Protein 9E6E (pdb70)

Radius of gyration: 26.34 Å; Cα contacts (8 Å, |Δi|>4): 209; chains: 2; bounding box: 46×70×65 Å

Structure (mmCIF, N/CA/C/O backbone):
data_9E6E
#
_entry.id   9E6E
#
_cell.length_a   61.905
_cell.length_b   66.265
_cell.length_c   174.050
_cell.angle_alpha   90.000
_cell.angle_beta   90.000
_cell.angle_gamma   90.000
#
_symmetry.space_group_name_H-M   'P 21 21 21'
#
loop_
_entity.id
_entity.type
_entity.pdbx_description
1 polymer 'Zinc finger protein FZF1'
2 polymer 'DNA 1'
3 polymer 'DNA 2'
4 non-polymer 'ZINC ION'
5 water water
#
loop_
_atom_site.group_PDB
_atom_site.id
_atom_site.type_symbol
_atom_site.label_atom_id
_atom_site.label_alt_id
_atom_site.label_comp_id
_atom_site.label_asym_id
_atom_site.label_entity_id
_atom_site.label_seq_id
_atom_site.pdbx_PDB_ins_code
_atom_site.Cartn_x
_atom_site.Cartn_y
_atom_site.Cartn_z
_atom_site.occupancy
_atom_site.B_iso_or_equiv
_atom_site.auth_seq_id
_atom_site.auth_comp_id
_atom_site.auth_asym_id
_atom_site.auth_atom_id
_atom_site.pdbx_PDB_model_num
ATOM 1 N N . ASN A 1 11 ? -10.28202 -5.19947 -16.40179 1.000 98.22100 11 ASN D N 1
ATOM 2 C CA . ASN A 1 11 ? -10.44048 -5.87999 -15.11811 1.000 90.51019 11 ASN D CA 1
ATOM 3 C C . ASN A 1 11 ? -11.90725 -5.91988 -14.66798 1.000 94.39053 11 ASN D C 1
ATOM 4 O O . ASN A 1 11 ? -12.80036 -5.65242 -15.46641 1.000 100.18150 11 ASN D O 1
ATOM 15 N N . TYR A 1 12 ? -12.14557 -6.26659 -13.39754 1.000 97.59367 12 TYR D N 1
ATOM 16 C CA . TYR A 1 12 ? -13.49006 -6.40926 -12.84185 1.000 87.82756 12 TYR D CA 1
ATOM 17 C C . TYR A 1 12 ? -13.59084 -5.65485 -11.52148 1.000 90.69147 12 TYR D C 1
ATOM 18 O O . TYR A 1 12 ? -12.86485 -5.96636 -10.57156 1.000 84.15718 12 TYR D O 1
ATOM 36 N N . LYS A 1 13 ? -14.52179 -4.70370 -11.44546 1.000 96.07167 13 LYS D N 1
ATOM 37 C CA . LYS A 1 13 ? -14.69019 -3.84008 -10.28364 1.000 81.24948 13 LYS D CA 1
ATOM 38 C C . LYS A 1 13 ? -16.00849 -4.15221 -9.58466 1.000 76.42675 13 LYS D C 1
ATOM 39 O O . LYS A 1 13 ? -16.95207 -4.66827 -10.18778 1.000 77.93730 13 LYS D O 1
ATOM 45 N N . CYS A 1 14 ? -16.06442 -3.82337 -8.29613 1.000 84.11928 14 CYS D N 1
ATOM 46 C CA . CYS A 1 14 ? -17.23532 -4.09324 -7.47016 1.000 72.57865 14 CYS D CA 1
ATOM 47 C C . CYS A 1 14 ? -18.25861 -2.97015 -7.58092 1.000 80.71018 14 CYS D C 1
ATOM 48 O O . CYS A 1 14 ? -17.93384 -1.79732 -7.37093 1.000 80.04373 14 CYS D O 1
ATOM 55 N N . SER A 1 15 ? -19.49843 -3.34297 -7.89311 1.000 77.21590 15 SER D N 1
ATOM 56 C CA . SER A 1 15 ? -20.60319 -2.40255 -8.02699 1.000 72.93087 15 SER D CA 1
ATOM 57 C C . SER A 1 15 ? -21.1350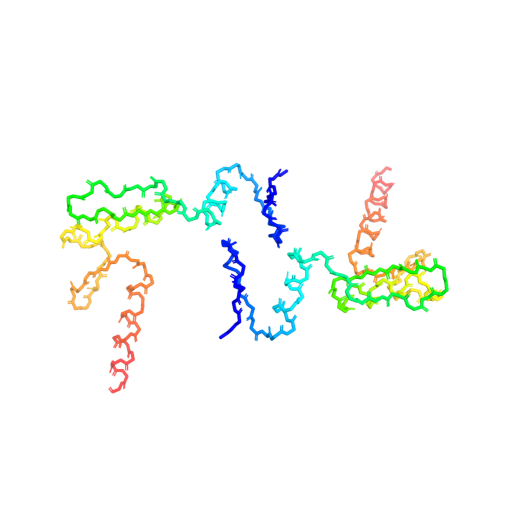2 -1.90212 -6.68697 1.000 90.77260 15 SER D C 1
ATOM 58 O O . SER A 1 15 ? -21.92676 -0.95286 -6.67493 1.000 97.95525 15 SER D O 1
ATOM 66 N N . PHE A 1 16 ? -20.74173 -2.52604 -5.57445 1.000 89.53066 16 PHE D N 1
ATOM 67 C CA . PHE A 1 16 ? -21.22980 -2.15946 -4.24854 1.000 89.86198 16 PHE D CA 1
ATOM 68 C C . PHE A 1 16 ? -21.04723 -0.67362 -3.97102 1.000 89.73270 16 PHE D C 1
ATOM 69 O O . PHE A 1 16 ? -20.13524 -0.03633 -4.50637 1.000 89.24372 16 PHE D O 1
ATOM 86 N N . ASP A 1 17 ? -21.88339 -0.14410 -3.07556 1.000 84.07709 17 ASP D N 1
ATOM 87 C CA . ASP A 1 17 ? -21.99020 1.29531 -2.85905 1.000 84.18822 17 ASP D CA 1
ATOM 88 C C . ASP A 1 17 ? -20.62945 1.96143 -2.66795 1.000 87.86951 17 ASP D C 1
ATOM 89 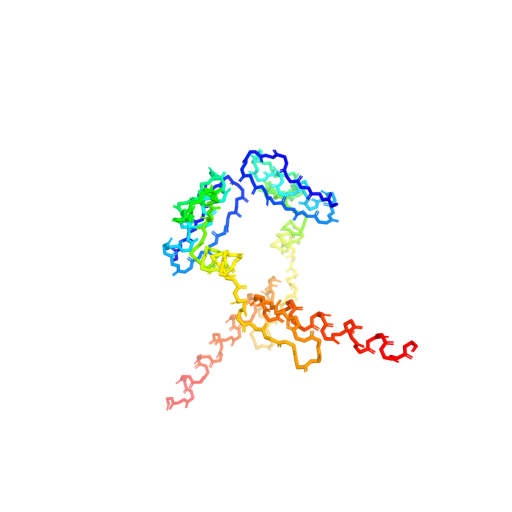O O . ASP A 1 17 ? -20.23132 2.82585 -3.45876 1.000 78.74165 17 ASP D O 1
ATOM 98 N N . GLY A 1 18 ? -19.89200 1.56111 -1.63605 1.000 99.09666 18 GLY D N 1
ATOM 99 C CA . GLY A 1 18 ? -18.63175 2.21402 -1.33432 1.000 76.79431 18 GLY D CA 1
ATOM 100 C C . GLY A 1 18 ? -17.40900 1.33060 -1.41582 1.000 91.29206 18 GLY D C 1
ATOM 101 O O . GLY A 1 18 ? -16.36615 1.66618 -0.84468 1.000 79.04154 18 GLY D O 1
ATOM 105 N N . CYS A 1 19 ? -17.50275 0.21817 -2.14125 1.000 85.40038 19 CYS D N 1
ATOM 106 C CA . CYS A 1 19 ? -16.39124 -0.72506 -2.17949 1.000 91.08007 19 CYS D CA 1
ATOM 107 C C . CYS A 1 19 ? -15.21888 -0.23072 -3.02327 1.000 90.73613 19 CYS D C 1
ATOM 108 O O . CYS A 1 19 ? -14.15845 0.09360 -2.47740 1.000 87.12387 19 CYS D O 1
ATOM 115 N N . GLU A 1 20 ? -15.38898 -0.18779 -4.34652 1.000 92.62364 20 GLU D N 1
ATOM 116 C CA . GLU A 1 20 ? -14.37092 0.27349 -5.29081 1.000 92.23118 20 GLU D CA 1
ATOM 117 C C . GLU A 1 20 ? -13.19736 -0.69364 -5.41689 1.000 91.43947 20 GLU D C 1
ATOM 118 O O . GLU A 1 20 ? -12.10948 -0.29879 -5.84894 1.000 90.49227 20 GLU D O 1
ATOM 130 N N . LYS A 1 21 ? -13.40037 -1.95869 -5.06676 1.000 85.69375 21 LYS D N 1
ATOM 131 C CA . LYS A 1 21 ? -12.38184 -2.98557 -5.21827 1.000 80.09604 21 LYS D CA 1
ATOM 132 C C . LYS A 1 21 ? -12.30552 -3.44802 -6.66803 1.000 80.15760 21 LYS D C 1
ATOM 133 O O . LYS A 1 21 ? -13.22437 -3.23911 -7.46434 1.000 91.18915 21 LYS D O 1
ATOM 152 N N . VAL A 1 22 ? -11.19008 -4.08817 -7.00611 1.000 85.48961 22 VAL D N 1
ATOM 153 C CA . VAL A 1 22 ? -10.95658 -4.58407 -8.35696 1.000 84.64306 22 VAL D CA 1
ATOM 154 C C . VAL A 1 22 ? -10.21069 -5.90831 -8.26113 1.000 83.00564 22 VAL D C 1
ATOM 155 O O . VAL A 1 22 ? -9.29169 -6.05861 -7.44997 1.000 82.17074 22 VAL D O 1
ATOM 168 N N . TYR A 1 23 ? -10.63093 -6.87484 -9.07924 1.000 86.55281 23 TYR D N 1
ATOM 169 C CA . TYR A 1 23 ? -9.98344 -8.17587 -9.17741 1.000 83.15828 23 TYR D CA 1
ATOM 170 C C . TYR A 1 23 ? -9.73201 -8.50717 -10.64249 1.000 87.18991 23 TYR D C 1
ATOM 171 O O . TYR A 1 23 ? -10.42840 -8.01507 -11.53495 1.000 90.48584 23 TYR D O 1
ATOM 189 N N . ASN A 1 24 ? -8.73093 -9.35184 -10.88488 1.000 75.00815 24 ASN D N 1
ATOM 190 C CA . ASN A 1 24 ? -8.30834 -9.68074 -12.24055 1.000 78.08785 24 ASN D CA 1
ATOM 191 C C . ASN A 1 24 ? -9.00862 -10.91367 -12.79567 1.000 77.90881 24 ASN D C 1
ATOM 192 O O . ASN A 1 24 ? -8.58842 -11.42770 -13.83596 1.000 83.27835 24 ASN D O 1
ATOM 203 N N . ARG A 1 25 ? -10.04904 -11.40929 -12.12782 1.000 79.97345 25 ARG D N 1
ATOM 204 C CA . ARG A 1 25 ? -10.76950 -12.59179 -12.58516 1.000 74.37722 25 ARG D CA 1
ATOM 205 C C . ARG A 1 25 ? -12.24030 -12.44174 -12.24632 1.000 75.72485 25 ARG D C 1
ATOM 206 O O . ARG A 1 25 ? -12.58214 -11.86148 -11.20995 1.000 84.85942 25 ARG D O 1
ATOM 227 N N . PRO A 1 26 ? -13.14094 -12.98792 -13.07592 1.000 80.54052 26 PRO D N 1
ATOM 228 C CA . PRO A 1 26 ? -14.56033 -13.00634 -12.68451 1.000 81.34157 26 PRO D CA 1
ATOM 229 C C . PRO A 1 26 ? -14.79476 -13.75350 -11.38354 1.000 78.98873 26 PRO D C 1
ATOM 230 O O . PRO A 1 26 ? -15.54671 -13.28131 -10.52342 1.000 81.41198 26 PRO D O 1
ATOM 241 N N . SER A 1 27 ? -14.20988 -14.94311 -11.24387 1.000 78.14887 27 SER D N 1
ATOM 242 C CA . SER A 1 27 ? -14.41697 -15.75029 -10.04626 1.000 86.08320 27 SER D CA 1
ATOM 243 C C . SER A 1 27 ? -14.10105 -14.96053 -8.78189 1.000 76.68657 27 SER D C 1
ATOM 244 O O . SER A 1 27 ? -14.84203 -15.02557 -7.79198 1.000 73.43849 27 SER D O 1
ATOM 252 N N . LEU A 1 28 ? -12.98412 -14.22488 -8.78414 1.000 79.77693 28 LEU D N 1
ATOM 253 C CA . LEU A 1 28 ? -12.62224 -13.44499 -7.60500 1.000 74.60360 28 LEU D CA 1
ATOM 254 C C . LEU A 1 28 ? -13.67155 -12.38052 -7.31213 1.000 75.55023 28 LEU D C 1
ATOM 255 O O . LEU A 1 28 ? -14.02914 -12.15293 -6.15193 1.000 79.77520 28 LEU D O 1
ATOM 271 N N . LEU A 1 29 ? -14.18785 -11.72636 -8.35339 1.000 78.43875 29 LEU D N 1
ATOM 272 C CA . LEU A 1 29 ? -15.24367 -10.74585 -8.13177 1.000 71.65014 29 LEU D CA 1
ATOM 273 C C . LEU A 1 29 ? -16.49944 -11.40149 -7.56565 1.000 70.29049 29 LEU D C 1
ATOM 274 O O . LEU A 1 29 ? -17.11575 -10.85935 -6.64526 1.000 74.52362 29 LEU D O 1
ATOM 290 N N . GLN A 1 30 ? -16.91500 -12.54847 -8.11126 1.000 75.21268 30 GLN D N 1
ATOM 291 C CA . GLN A 1 30 ? -18.10489 -13.21700 -7.58339 1.000 75.18527 30 GLN D CA 1
ATOM 292 C C . GLN A 1 30 ? -17.91640 -13.60728 -6.12452 1.000 68.62735 30 GLN D C 1
ATOM 293 O O . GLN A 1 30 ? -18.84383 -13.48539 -5.31624 1.000 66.51917 30 GLN D O 1
ATOM 307 N N . GLN A 1 31 ? -16.72540 -14.08530 -5.76517 1.000 71.07492 31 GLN D N 1
ATOM 308 C CA . GLN A 1 31 ? -16.49889 -14.49507 -4.38346 1.000 70.29886 31 GLN D CA 1
ATOM 309 C C . GLN A 1 31 ? -16.46868 -13.28679 -3.45534 1.000 66.66442 31 GLN D C 1
ATOM 310 O O . GLN A 1 31 ? -16.96461 -13.34842 -2.32522 1.000 70.92206 31 GLN D O 1
ATOM 324 N N . HIS A 1 32 ? -15.90342 -12.17443 -3.92054 1.000 67.72362 32 HIS D N 1
ATOM 325 C CA . HIS A 1 32 ? -15.95225 -10.93917 -3.14924 1.000 74.83100 32 HIS D CA 1
ATOM 326 C C . HIS A 1 32 ? -17.38330 -10.44877 -2.97707 1.000 75.36102 32 HIS D C 1
ATOM 327 O O . HIS A 1 32 ? -17.76811 -9.99944 -1.89200 1.000 79.44877 32 HIS D O 1
ATOM 341 N N . GLN A 1 33 ? -18.18331 -10.51649 -4.04225 1.000 72.57973 33 GLN D N 1
ATOM 342 C CA . GLN A 1 33 ? -19.55097 -10.01975 -3.97377 1.000 75.25087 33 GLN D CA 1
ATOM 343 C C . GLN A 1 33 ? -20.41423 -10.89865 -3.08212 1.000 73.63312 33 GLN D C 1
ATOM 344 O O . GLN A 1 33 ? -21.29104 -10.38979 -2.37531 1.000 77.81836 33 GLN D O 1
ATOM 358 N N . ASN A 1 34 ? -20.15004 -12.20621 -3.05927 1.000 67.24919 34 ASN D N 1
ATOM 359 C CA . ASN A 1 34 ? -20.85020 -13.07705 -2.12647 1.000 66.97358 34 ASN D CA 1
ATOM 360 C C . ASN A 1 34 ? -20.66087 -12.63321 -0.68180 1.000 65.48499 34 ASN D C 1
ATOM 361 O O . ASN A 1 34 ? -21.48624 -12.97202 0.17183 1.000 68.14157 34 ASN D O 1
ATOM 372 N N . SER A 1 35 ? -19.60656 -11.86586 -0.39200 1.000 72.86403 35 SER D N 1
ATOM 373 C CA . SER A 1 35 ? -19.40954 -11.35772 0.96200 1.000 70.21974 35 SER D CA 1
ATOM 374 C C . SER A 1 35 ? -20.44581 -10.29350 1.30382 1.000 71.54950 35 SER D C 1
ATOM 375 O O . SER A 1 35 ? -20.98654 -10.27932 2.41640 1.000 70.15789 35 SER D O 1
ATOM 383 N N . HIS A 1 36 ? -20.73215 -9.39086 0.36243 1.000 70.98145 36 HIS D N 1
ATOM 384 C CA . HIS A 1 36 ? -21.75988 -8.38384 0.60289 1.000 72.56915 36 HIS D CA 1
ATOM 385 C C . HIS A 1 36 ? -23.13321 -9.03040 0.77119 1.000 74.89310 36 HIS D C 1
ATOM 386 O O . HIS A 1 36 ? -23.90776 -8.64082 1.65310 1.000 77.77703 36 HIS D O 1
ATOM 400 N N . THR A 1 37 ? -23.45167 -10.01925 -0.06335 1.000 67.26048 37 THR D N 1
ATOM 401 C CA . THR A 1 37 ? -24.75359 -10.67799 -0.06453 1.000 66.38263 37 THR D CA 1
ATOM 402 C C . THR A 1 37 ? -24.85090 -11.82018 0.95094 1.000 71.58121 37 THR D C 1
ATOM 403 O O . THR A 1 37 ? -25.87596 -12.51141 0.97916 1.000 79.63823 37 THR D O 1
ATOM 414 N N . ASN A 1 38 ? -23.83213 -12.01755 1.78366 1.000 75.85380 38 ASN D N 1
ATOM 415 C CA . ASN A 1 38 ? -23.75299 -13.14414 2.71632 1.000 80.67746 38 ASN D CA 1
ATOM 416 C C . ASN A 1 38 ? -24.21558 -14.43824 2.05620 1.000 69.91974 38 ASN D C 1
ATOM 417 O O . ASN A 1 38 ? -25.11028 -15.13474 2.53633 1.000 70.63464 38 ASN D O 1
ATOM 428 N N . GLN A 1 39 ? -23.55395 -14.77418 0.95550 1.000 69.57528 39 GLN D N 1
ATOM 429 C CA . GLN A 1 39 ? -23.84942 -15.98619 0.20939 1.000 67.03980 39 GLN D CA 1
ATOM 430 C C . GLN A 1 39 ? -22.66133 -16.92709 0.30856 1.000 60.53182 39 GLN D C 1
ATOM 431 O O . GLN A 1 39 ? -21.51050 -16.51004 0.15462 1.000 63.41175 39 GLN D O 1
ATOM 445 N N . LYS A 1 40 ? -22.94386 -18.20256 0.53031 1.000 56.51456 40 LYS D N 1
ATOM 446 C CA . LYS A 1 40 ? -21.91083 -19.20759 0.75096 1.000 49.88852 40 LYS D CA 1
ATOM 447 C C . LYS A 1 40 ? -22.19132 -20.40213 -0.14629 1.000 50.44246 40 LYS D C 1
ATOM 448 O O . LYS A 1 40 ? -22.68314 -21.44122 0.31214 1.000 50.68615 40 LYS D O 1
ATOM 467 N N . PRO A 1 41 ? -21.85660 -20.29683 -1.43395 1.000 51.99760 41 PRO D N 1
ATOM 468 C CA . PRO A 1 41 ? -22.23552 -21.36096 -2.38035 1.000 51.61850 41 PRO D CA 1
ATOM 469 C C . PRO A 1 41 ? -21.66626 -22.71810 -2.02200 1.000 51.33245 41 PRO D C 1
ATOM 470 O O . PRO A 1 41 ? -22.31774 -23.74037 -2.26264 1.000 59.98672 41 PRO D O 1
ATOM 481 N N . TYR A 1 42 ? -20.45738 -22.75906 -1.47373 1.000 53.22799 42 TYR D N 1
ATOM 482 C CA . TYR A 1 42 ? -19.71602 -24.00664 -1.33161 1.000 54.04790 42 TYR D CA 1
ATOM 483 C C . TYR A 1 42 ? -20.13688 -24.69504 -0.03733 1.000 52.67128 42 TYR D C 1
ATOM 484 O O . TYR A 1 42 ? -19.76181 -24.26398 1.05735 1.000 51.44421 42 TYR D O 1
ATOM 502 N N . HIS A 1 43 ? -20.90310 -25.77723 -0.16392 1.000 55.26881 43 HIS D N 1
ATOM 503 C CA . HIS A 1 43 ? -21.47394 -26.47946 0.97740 1.000 52.94327 43 HIS D CA 1
ATOM 504 C C . HIS A 1 43 ? -20.61795 -27.67991 1.33626 1.000 51.55171 43 HIS D C 1
ATOM 505 O O . HIS A 1 43 ? -20.08307 -28.35982 0.45718 1.000 51.96203 43 HIS D O 1
ATOM 519 N N . CYS A 1 44 ? -20.50805 -27.94340 2.63341 1.000 59.69356 44 CYS D N 1
ATOM 520 C CA . CYS A 1 44 ? -19.88622 -29.17691 3.09351 1.000 64.57540 44 CYS D CA 1
ATOM 521 C C . CYS A 1 44 ? -20.84418 -30.33545 2.86685 1.000 71.95965 44 CYS D C 1
ATOM 522 O O . CYS A 1 44 ? -21.96780 -30.33359 3.38223 1.000 62.51645 44 CYS D O 1
ATOM 529 N N . ASP A 1 45 ? -20.39723 -31.33206 2.10845 1.000 77.59529 45 ASP D N 1
ATOM 530 C CA . ASP A 1 45 ? -21.23827 -32.48724 1.83074 1.000 78.85038 45 ASP D CA 1
ATOM 531 C C . ASP A 1 45 ? -21.14382 -33.51428 2.95228 1.000 81.16810 45 ASP D C 1
ATOM 532 O O . ASP A 1 45 ? -21.37900 -34.70496 2.72495 1.000 82.18504 45 ASP D O 1
ATOM 541 N N . GLU A 1 46 ? -20.80388 -33.06749 4.16381 1.000 74.31665 46 GLU D N 1
ATOM 542 C CA . GLU A 1 46 ? -20.59780 -33.98980 5.27193 1.000 68.71970 46 GLU D CA 1
ATOM 543 C C . GLU A 1 46 ? -21.85947 -34.09871 6.11618 1.000 56.60801 46 GLU D C 1
ATOM 544 O O . GLU A 1 46 ? -22.48744 -33.08218 6.42755 1.000 55.94240 46 GLU D O 1
ATOM 556 N N . PRO A 1 47 ? -22.23588 -35.32049 6.48935 1.000 57.98110 47 PRO D N 1
ATOM 557 C CA . PRO A 1 47 ? -23.39985 -35.51465 7.36555 1.000 58.76928 47 PRO D CA 1
ATOM 558 C C . PRO A 1 47 ? -23.28383 -34.74914 8.67047 1.000 58.32729 47 PRO D C 1
ATOM 559 O O . PRO A 1 47 ? -22.31889 -34.90554 9.41905 1.000 68.20576 47 PRO D O 1
ATOM 570 N N . GLY A 1 48 ? -24.29436 -33.93660 8.95536 1.000 58.06036 48 GLY D N 1
ATOM 571 C CA . GLY A 1 48 ? -24.36566 -33.23034 10.20988 1.000 57.91288 48 GLY D CA 1
ATOM 572 C C . GLY A 1 48 ? -23.66536 -31.89162 10.22770 1.000 56.65163 48 GLY D C 1
ATOM 573 O O . GLY A 1 48 ? -23.90201 -31.10005 11.14785 1.000 70.29673 48 GLY D O 1
ATOM 577 N N . CYS A 1 49 ? -22.81276 -31.60277 9.24725 1.000 55.54429 49 CYS D N 1
ATOM 578 C CA . CYS A 1 49 ? -22.10595 -30.32312 9.25560 1.000 57.94527 49 CYS D CA 1
ATOM 579 C C . CYS A 1 49 ? -23.00860 -29.19922 8.75667 1.000 59.32136 49 CYS D C 1
ATOM 580 O O . CYS A 1 49 ? -23.39380 -28.30833 9.52011 1.000 57.24320 49 CYS D O 1
ATOM 587 N N . GLY A 1 50 ? -23.36840 -29.24140 7.47829 1.000 54.71244 50 GLY D N 1
ATOM 588 C CA . GLY A 1 50 ? -24.12011 -28.16932 6.86295 1.000 56.10340 50 GLY D CA 1
ATOM 589 C C . GLY A 1 50 ? -23.47045 -26.80721 7.01956 1.000 57.98617 50 GLY D C 1
ATOM 590 O O . GLY A 1 50 ? -24.16597 -25.78696 7.04794 1.000 57.91825 50 GLY D O 1
ATOM 594 N N . LYS A 1 51 ? -22.13936 -26.76862 7.09555 1.000 52.22074 51 LYS D N 1
ATOM 595 C CA . LYS A 1 51 ? -21.41919 -25.50744 7.00572 1.000 50.64695 51 LYS D CA 1
ATOM 596 C C . LYS A 1 51 ? -21.32583 -25.08800 5.54612 1.000 50.56077 51 LYS D C 1
ATOM 597 O O . LYS A 1 51 ? -21.37896 -25.91862 4.63520 1.000 53.21211 51 LYS D O 1
ATOM 616 N N . LYS A 1 52 ? -21.19501 -23.78348 5.32757 1.000 51.80868 52 LYS D N 1
ATOM 617 C CA . LYS A 1 52 ? -21.10889 -23.22981 3.98511 1.000 49.51438 52 LYS D CA 1
ATOM 618 C C . LYS A 1 52 ? -20.00314 -22.18630 3.95947 1.000 48.82229 52 LYS D C 1
ATOM 619 O O . LYS A 1 52 ? -19.66195 -21.59556 4.98628 1.000 48.56206 52 LYS D O 1
ATOM 638 N N . PHE A 1 53 ? -19.44152 -21.95955 2.77279 1.000 48.69256 53 PHE D N 1
ATOM 639 C CA . PHE A 1 53 ? -18.25793 -21.12235 2.64624 1.000 48.20796 53 PHE D CA 1
ATOM 640 C C . PHE A 1 53 ? -18.30509 -20.30765 1.36475 1.000 48.30674 53 PHE D C 1
ATOM 641 O O . PHE A 1 53 ? -18.85973 -20.73872 0.35157 1.000 48.84316 53 PHE D O 1
ATOM 658 N N . ILE A 1 54 ? -17.66220 -19.13990 1.41299 1.000 48.01120 54 ILE D N 1
ATOM 659 C CA . ILE A 1 54 ? -17.64369 -18.24450 0.26307 1.000 50.04771 54 ILE D CA 1
ATOM 660 C C . ILE A 1 54 ? -16.73419 -18.78917 -0.82694 1.000 53.11014 54 ILE D C 1
ATOM 661 O O . ILE A 1 54 ? -17.00548 -18.62102 -2.02164 1.000 54.58989 54 ILE D O 1
ATOM 677 N N . ARG A 1 55 ? -15.64162 -19.43912 -0.43936 1.000 54.87797 55 ARG D N 1
ATOM 678 C CA . ARG A 1 55 ? -14.57777 -19.79007 -1.35918 1.000 54.07520 55 ARG D CA 1
ATOM 679 C C . ARG A 1 55 ? -14.29953 -21.28373 -1.30748 1.000 52.82762 55 ARG D C 1
ATOM 680 O O . ARG A 1 55 ? -14.46841 -21.91962 -0.26097 1.000 50.33974 55 ARG D O 1
ATOM 701 N N . PRO A 1 56 ? -13.80616 -21.85344 -2.40734 1.000 53.57102 56 PRO D N 1
ATOM 702 C CA . PRO A 1 56 ? -13.53308 -23.29537 -2.41506 1.000 51.30018 56 PRO D CA 1
ATOM 703 C C . PRO A 1 56 ? -12.37753 -23.68717 -1.51614 1.000 51.68167 56 PRO D C 1
ATOM 704 O O . PRO A 1 56 ? -12.39542 -24.79183 -0.96476 1.000 52.67440 56 PRO D O 1
ATOM 715 N N . CYS A 1 57 ? -11.35299 -22.83991 -1.38422 1.000 53.00572 57 CYS D N 1
ATOM 716 C CA . CYS A 1 57 ? -10.24598 -23.15431 -0.48200 1.000 51.57445 57 CYS D CA 1
ATOM 717 C C . CYS A 1 57 ? -10.74132 -23.30895 0.95264 1.000 53.24282 57 CYS D C 1
ATOM 718 O O . CYS A 1 57 ? -10.35089 -24.24353 1.66707 1.000 56.79119 57 CYS D O 1
ATOM 726 N N . HIS A 1 58 ? -11.60208 -22.39126 1.39247 1.000 50.02009 58 HIS D N 1
ATOM 727 C CA . HIS A 1 58 ? -12.16160 -22.47326 2.73465 1.000 48.66714 58 HIS D CA 1
ATOM 728 C C . HIS A 1 58 ? -12.80933 -23.82776 2.98234 1.000 49.02925 58 HIS D C 1
ATOM 729 O O . HIS A 1 58 ? -12.61241 -24.43580 4.04033 1.000 51.94449 58 HIS D O 1
ATOM 743 N N . LEU A 1 59 ? -13.57273 -24.32624 2.00754 1.000 52.25301 59 LEU D N 1
ATOM 744 C CA . LEU A 1 59 ? -14.25869 -25.60504 2.17952 1.000 54.49704 59 LEU D CA 1
ATOM 745 C C . LEU A 1 59 ? -13.28597 -26.77566 2.11858 1.000 54.40665 59 LEU D C 1
ATOM 746 O O . LEU A 1 59 ? -13.41011 -27.74025 2.88858 1.000 56.63491 59 LEU D O 1
ATOM 762 N N . ARG A 1 60 ? -12.33068 -26.71933 1.18930 1.000 57.79762 60 ARG D N 1
ATOM 763 C CA . ARG A 1 60 ? -11.31630 -27.76048 1.10194 1.000 58.53244 60 ARG D CA 1
ATOM 764 C C . ARG A 1 60 ? -10.62868 -27.92212 2.44788 1.000 60.84502 60 ARG D C 1
ATOM 765 O O . ARG A 1 60 ? -10.31743 -29.04186 2.87258 1.000 59.31220 60 ARG D O 1
ATOM 786 N N . VAL A 1 61 ? -10.40162 -26.80501 3.14190 1.000 59.32985 61 VAL D N 1
ATOM 787 C CA . VAL A 1 61 ? -9.75788 -26.85465 4.45053 1.000 61.91382 61 VAL D CA 1
ATOM 788 C C . VAL A 1 61 ? -10.72785 -27.34043 5.51906 1.000 58.32086 61 VAL D C 1
ATOM 789 O O . VAL A 1 61 ? -10.37210 -28.16557 6.36825 1.000 56.17294 61 VAL D O 1
ATOM 802 N N . HIS A 1 62 ? -11.96035 -26.83213 5.50956 1.000 63.26166 62 HIS D N 1
ATOM 803 C CA . HIS A 1 62 ? -12.92097 -27.24873 6.52095 1.000 59.19205 62 HIS D CA 1
ATOM 804 C C . HIS A 1 62 ? -13.07835 -28.75717 6.52226 1.000 58.05495 62 HIS D C 1
ATOM 805 O O . HIS A 1 62 ? -13.16051 -29.37901 7.58687 1.000 64.11055 62 HIS D O 1
ATOM 819 N N . LYS A 1 63 ? -13.09316 -29.36862 5.33740 1.000 58.74130 63 LYS D N 1
ATOM 820 C CA . LYS A 1 63 ? -13.36462 -30.79811 5.26817 1.000 58.93065 63 LYS D CA 1
ATOM 821 C C . LYS A 1 63 ? -12.38742 -31.61236 6.10623 1.000 58.00359 63 LYS D C 1
ATOM 822 O O . LYS A 1 63 ? -12.70059 -32.75068 6.46656 1.000 59.69298 63 LYS D O 1
ATOM 841 N N . TRP A 1 64 ? -11.23117 -31.04719 6.45563 1.000 61.32295 64 TRP D N 1
ATOM 842 C CA . TRP A 1 64 ? -10.26580 -31.78117 7.26808 1.000 62.39197 64 TRP D CA 1
ATOM 843 C C . TRP A 1 64 ? -10.74468 -31.96172 8.70285 1.000 66.76244 64 TRP D C 1
ATOM 844 O O . TRP A 1 64 ? -10.30351 -32.89334 9.38561 1.000 68.06057 64 TRP D O 1
ATOM 865 N N . THR A 1 65 ? -11.61441 -31.07553 9.19069 1.000 60.77345 65 THR D N 1
ATOM 866 C CA . THR A 1 65 ? -12.10864 -31.22409 10.55159 1.000 64.93589 65 THR D CA 1
ATOM 867 C C . THR A 1 65 ? -12.81227 -32.55979 10.75227 1.000 66.66004 65 THR D C 1
ATOM 868 O O . THR A 1 65 ? -12.88952 -33.04430 11.88564 1.000 71.90951 65 THR D O 1
ATOM 879 N N . HIS A 1 66 ? -13.29078 -33.18221 9.67494 1.000 69.53664 66 HIS D N 1
ATOM 880 C CA . HIS A 1 66 ? -14.04956 -34.42233 9.77240 1.000 74.59238 66 HIS D CA 1
ATOM 881 C C . HIS A 1 66 ? -13.18412 -35.66571 9.65367 1.000 80.77738 66 HIS D C 1
ATOM 882 O O . HIS A 1 66 ? -13.56052 -36.71888 10.18127 1.000 89.15282 66 HIS D O 1
ATOM 896 N N . SER A 1 67 ? -12.04433 -35.58806 8.97367 1.000 69.32644 67 SER D N 1
ATOM 897 C CA . SER A 1 67 ? -11.19876 -36.76561 8.87088 1.000 92.98424 67 SER D CA 1
ATOM 898 C C . SER A 1 67 ? -10.67171 -37.11775 10.25362 1.000 88.16008 67 SER D C 1
ATOM 899 O O . SER A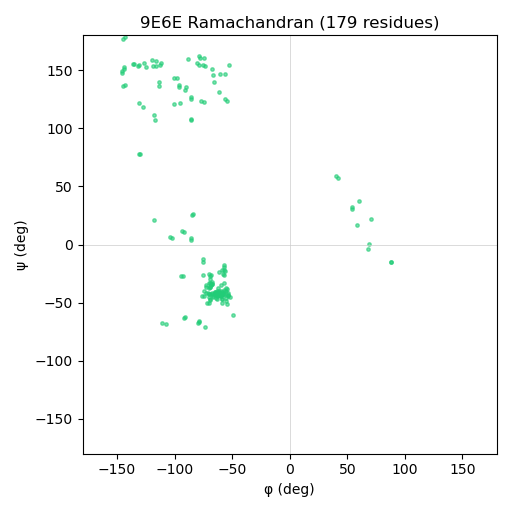 1 67 ? -10.28489 -36.24006 11.03075 1.000 81.99053 67 SER D O 1
ATOM 907 N N . GLN A 1 68 ? -10.63207 -38.41693 10.55065 1.000 87.82528 68 GLN D N 1
ATOM 908 C CA . GLN A 1 68 ? -10.26996 -38.83634 11.89839 1.000 94.42804 68 GLN D CA 1
ATOM 909 C C . GLN A 1 68 ? -8.80233 -38.55581 12.17902 1.000 92.12465 68 GLN D C 1
ATOM 910 O O . GLN A 1 68 ? -8.42440 -38.30786 13.33001 1.000 94.59416 68 GLN D O 1
ATOM 924 N N . ILE A 1 69 ? -7.97158 -38.58487 11.14325 1.000 96.95851 69 ILE D N 1
ATOM 925 C CA . ILE A 1 69 ? -6.53202 -38.39477 11.25751 1.000 93.15148 69 ILE D CA 1
ATOM 926 C C . ILE A 1 69 ? -6.17904 -37.13843 10.47954 1.000 82.08396 69 ILE D C 1
ATOM 927 O O . ILE A 1 69 ? -6.12925 -37.15639 9.24242 1.000 80.69583 69 ILE D O 1
ATOM 943 N N . LYS A 1 70 ? -5.86331 -36.07172 11.19822 1.000 86.26323 70 LYS D N 1
ATOM 944 C CA . LYS A 1 70 ? -5.57594 -34.81064 10.54753 1.000 87.20878 70 LYS D CA 1
ATOM 945 C C . LYS A 1 70 ? -4.20356 -34.88170 9.87801 1.000 86.06840 70 LYS D C 1
ATOM 946 O O . LYS A 1 70 ? -3.33352 -35.64806 10.30410 1.000 87.46185 70 LYS D O 1
ATOM 965 N N . PRO A 1 71 ? -3.97885 -34.09213 8.83003 1.000 83.83804 71 PRO D N 1
ATOM 966 C CA . PRO A 1 71 ? -2.83726 -34.35563 7.94325 1.000 80.06966 71 PRO D CA 1
ATOM 967 C C . PRO A 1 71 ? -1.47470 -34.08434 8.55856 1.000 78.64773 71 PRO D C 1
ATOM 968 O O . PRO A 1 71 ? -0.59376 -34.94889 8.51918 1.000 75.70680 71 PRO D O 1
ATOM 979 N N . LYS A 1 72 ? -1.29569 -32.90905 9.15129 1.000 79.86022 72 LYS D N 1
ATOM 980 C CA . LYS A 1 72 ? 0.02143 -32.45478 9.57750 1.000 73.38037 72 LYS D CA 1
ATOM 981 C C . LYS A 1 72 ? 0.30220 -32.89962 11.00974 1.000 82.65926 72 LYS D C 1
ATOM 982 O O . LYS A 1 72 ? -0.55127 -32.77493 11.89303 1.000 86.08307 72 LYS D O 1
ATOM 1001 N N . ALA A 1 73 ? 1.51427 -33.41208 11.23343 1.000 90.49284 73 ALA D N 1
ATOM 1002 C CA . ALA A 1 73 ? 1.85595 -34.12726 12.45503 1.000 98.13946 73 ALA D CA 1
ATOM 1003 C C . ALA A 1 73 ? 2.93499 -33.40199 13.24888 1.000 91.51599 73 ALA D C 1
ATOM 1004 O O . ALA A 1 73 ? 3.72896 -32.63432 12.69748 1.000 83.36509 73 ALA D O 1
ATOM 1011 N N . CYS A 1 74 ? 2.92477 -33.63489 14.56282 1.000 88.97462 74 CYS D N 1
ATOM 1012 C CA . CYS A 1 74 ? 3.94051 -33.13003 15.48075 1.000 91.25893 74 CYS D CA 1
ATOM 1013 C C . CYS A 1 74 ? 4.93393 -34.24288 15.80099 1.000 98.26095 74 CYS D C 1
ATOM 1014 O O . CYS A 1 74 ? 4.54792 -35.28358 16.34520 1.000 101.23263 74 CYS D O 1
ATOM 1021 N N . THR A 1 75 ? 6.21250 -34.01288 15.48849 1.000 94.15194 75 THR D N 1
ATOM 1022 C CA . THR A 1 75 ? 7.23965 -35.00266 15.80644 1.000 105.37478 75 THR D CA 1
ATOM 1023 C C . THR A 1 75 ? 7.28602 -35.32086 17.29550 1.000 101.59552 75 THR D C 1
ATOM 1024 O O . THR A 1 75 ? 7.73942 -36.40530 17.68099 1.000 102.12961 75 THR D O 1
ATOM 1035 N N . LEU A 1 76 ? 6.84022 -34.39334 18.14513 1.000 104.37210 76 LEU D N 1
ATOM 1036 C CA . LEU A 1 76 ? 7.06404 -34.50450 19.58457 1.000 98.36377 76 LEU D CA 1
ATOM 1037 C C . LEU A 1 76 ? 5.92168 -35.21983 20.30720 1.000 104.13633 76 LEU D C 1
ATOM 1038 O O . LEU A 1 76 ? 6.12457 -36.29315 20.88398 1.000 109.46000 76 LEU D O 1
ATOM 1054 N N . CYS A 1 77 ? 4.71727 -34.64452 20.27922 1.000 108.22719 77 CYS D N 1
ATOM 1055 C CA . CYS A 1 77 ? 3.61517 -35.11334 21.11101 1.000 100.93021 77 CYS D CA 1
ATOM 1056 C C . CYS A 1 77 ? 2.56875 -35.91503 20.34717 1.000 100.80908 77 CYS D C 1
ATOM 1057 O O . CYS A 1 77 ? 1.53423 -36.26152 20.92454 1.000 111.66868 77 CYS D O 1
ATOM 1064 N N . GLN A 1 78 ? 2.79785 -36.21796 19.07239 1.000 91.61061 78 GLN D N 1
ATOM 1065 C CA . GLN A 1 78 ? 1.91156 -37.05289 18.26675 1.000 97.02063 78 GLN D CA 1
ATOM 1066 C C . GLN A 1 78 ? 0.57190 -36.38476 17.96978 1.000 89.75059 78 GLN D C 1
ATOM 1067 O O . GLN A 1 78 ? -0.27368 -37.00153 17.30976 1.000 85.93570 78 GLN D O 1
ATOM 1073 N N . LYS A 1 79 ? 0.34206 -35.15865 18.43868 1.000 116.56372 79 LYS D N 1
ATOM 1074 C CA . LYS A 1 79 ? -0.86219 -34.42564 18.07620 1.000 88.82438 79 LYS D CA 1
ATOM 1075 C C . LYS A 1 79 ? -0.83241 -34.06172 16.59770 1.000 102.27426 79 LYS D C 1
ATOM 1076 O O . LYS A 1 79 ? 0.23209 -33.87726 16.00145 1.000 110.61443 79 LYS D O 1
ATOM 1082 N N . ARG A 1 80 ? -2.01806 -33.95676 16.00463 1.000 89.24121 80 ARG D N 1
ATOM 1083 C CA . ARG A 1 80 ? -2.14991 -33.69913 14.58148 1.000 84.23516 80 ARG D CA 1
ATOM 1084 C C . ARG A 1 80 ? -2.89804 -32.39279 14.35820 1.000 82.67198 80 ARG D C 1
ATOM 1085 O O . ARG A 1 80 ? -3.62066 -31.90687 15.23304 1.000 82.34033 80 ARG D O 1
ATOM 1106 N N . PHE A 1 81 ? -2.71075 -31.81966 13.17126 1.000 77.21116 81 PHE D N 1
ATOM 1107 C CA . PHE A 1 81 ? -3.20166 -30.47914 12.89221 1.000 77.32009 81 PHE D CA 1
ATOM 1108 C C . PHE A 1 81 ? -3.65788 -30.39940 11.44186 1.000 73.15155 81 PHE D C 1
ATOM 1109 O O . PHE A 1 81 ? -3.53039 -31.35509 10.67188 1.000 76.44287 81 PHE D O 1
ATOM 1126 N N . VAL A 1 82 ? -4.19485 -29.23540 11.07874 1.000 71.53653 82 VAL D N 1
ATOM 1127 C CA . VAL A 1 82 ? -4.75277 -28.99423 9.75372 1.000 63.87598 82 VAL D CA 1
ATOM 1128 C C . VAL A 1 82 ? -3.87223 -28.00989 8.99302 1.000 64.01304 82 VAL D C 1
ATOM 1129 O O . VAL A 1 82 ? -3.22818 -28.37667 8.00352 1.000 68.07741 82 VAL D O 1
ATOM 1142 N N . THR A 1 83 ? -3.84106 -26.75577 9.44614 1.000 64.23579 83 THR D N 1
ATOM 1143 C CA . THR A 1 83 ? -2.99680 -25.74893 8.81939 1.000 64.77342 83 THR D CA 1
ATOM 1144 C C . THR A 1 83 ? -1.53388 -25.97348 9.18942 1.000 68.37451 83 THR D C 1
ATOM 1145 O O . THR A 1 83 ? -1.20550 -26.65355 10.16535 1.000 71.95313 83 THR D O 1
ATOM 1156 N N . ASN A 1 84 ? -0.64503 -25.40075 8.37611 1.000 67.71770 84 ASN D N 1
ATOM 1157 C CA . ASN A 1 84 ? 0.74900 -25.28364 8.78729 1.000 62.76257 84 ASN D CA 1
ATOM 1158 C C . ASN A 1 84 ? 0.88057 -24.34555 9.97657 1.000 63.10379 84 ASN D C 1
ATOM 1159 O O . ASN A 1 84 ? 1.63422 -24.62547 10.91271 1.000 75.91937 84 ASN D O 1
ATOM 1170 N N . GLN A 1 85 ? 0.16865 -23.21629 9.94144 1.000 62.91225 85 GLN D N 1
ATOM 1171 C CA . GLN A 1 85 ? 0.21691 -22.25375 11.03805 1.000 67.62513 85 GLN D CA 1
ATOM 1172 C C . GLN A 1 85 ? -0.17385 -22.88694 12.36839 1.000 67.06650 85 GLN D C 1
ATOM 1173 O O . GLN A 1 85 ? 0.39947 -22.55419 13.40983 1.000 71.86022 85 GLN D O 1
ATOM 1187 N N . GLN A 1 86 ? -1.17501 -23.76708 12.36614 1.000 71.67381 86 GLN D N 1
ATOM 1188 C CA . GLN A 1 86 ? -1.52087 -24.48953 13.58608 1.000 74.31780 86 GLN D CA 1
ATOM 1189 C C . GLN A 1 86 ? -0.30474 -25.22953 14.13384 1.000 76.19504 86 GLN D C 1
ATOM 1190 O O . GLN A 1 86 ? 0.02939 -25.11938 15.32081 1.000 84.79435 86 GLN D O 1
ATOM 1204 N N . LEU A 1 87 ? 0.38675 -25.96939 13.26194 1.000 76.87792 87 LEU D N 1
ATOM 1205 C CA . LEU A 1 87 ? 1.54163 -26.76306 13.67783 1.000 86.84829 87 LEU D CA 1
ATOM 1206 C C . LEU A 1 87 ? 2.68371 -25.87641 14.16192 1.000 81.33604 87 LEU D C 1
ATOM 1207 O O . LEU A 1 87 ? 3.34250 -26.18294 15.16127 1.000 83.45599 87 LEU D O 1
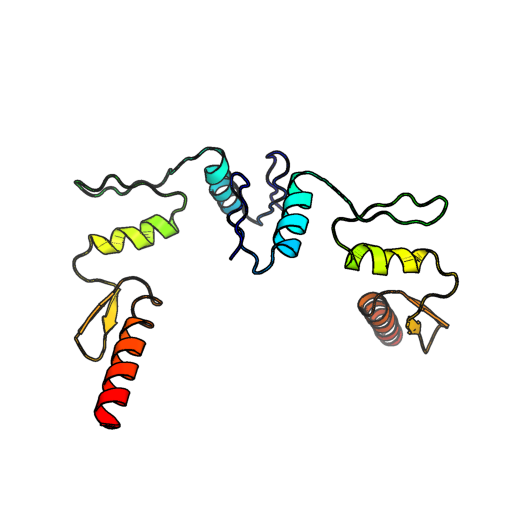ATOM 1223 N N . ARG A 1 88 ? 2.94461 -24.77798 13.45446 1.000 84.54762 88 ARG D N 1
ATOM 1224 C CA . ARG A 1 88 ? 4.04327 -23.90483 13.84894 1.000 87.64221 88 ARG D CA 1
ATOM 1225 C C . ARG A 1 88 ? 3.75275 -23.23254 15.18209 1.000 88.56108 88 ARG D C 1
ATOM 1226 O O . ARG A 1 88 ? 4.63366 -23.14472 16.04323 1.000 92.61270 88 ARG D O 1
ATOM 1247 N N . ARG A 1 89 ? 2.53082 -22.73402 15.36733 1.000 83.54476 89 ARG D N 1
ATOM 1248 C CA . ARG A 1 89 ? 2.14960 -22.18338 16.66121 1.000 86.62875 89 ARG D CA 1
ATOM 1249 C C . ARG A 1 89 ? 2.33251 -23.21730 17.76483 1.000 85.45314 89 ARG D C 1
ATOM 1250 O O . ARG A 1 89 ? 2.83109 -22.90166 18.85285 1.000 91.09333 89 ARG D O 1
ATOM 1271 N N . HIS A 1 90 ? 1.92988 -24.46208 17.50167 1.000 79.69769 90 HIS D N 1
ATOM 1272 C CA . HIS A 1 90 ? 2.03908 -25.50684 18.51272 1.000 79.64767 90 HIS D CA 1
ATOM 1273 C C . HIS A 1 90 ? 3.49964 -25.79342 18.85290 1.000 90.66937 90 HIS D C 1
ATOM 1274 O O . HIS A 1 90 ? 3.85435 -25.96376 20.02735 1.000 88.73056 90 HIS D O 1
ATOM 1288 N N . LEU A 1 91 ? 4.36885 -25.82495 17.83829 1.000 97.08226 91 LEU D N 1
ATOM 1289 C CA . LEU A 1 91 ? 5.79165 -26.04544 18.08998 1.000 95.25533 91 LEU D CA 1
ATOM 1290 C C . LEU A 1 91 ? 6.42996 -24.86613 18.81454 1.000 97.01165 91 LEU D C 1
ATOM 1291 O O . LEU A 1 91 ? 7.33079 -25.06423 19.63673 1.000 108.52984 91 LEU D O 1
ATOM 1307 N N . ASN A 1 92 ? 5.98647 -23.63873 18.52995 1.000 87.99569 92 ASN D N 1
ATOM 1308 C CA . ASN A 1 92 ? 6.49084 -22.49591 19.28275 1.000 90.75533 92 ASN D CA 1
ATOM 1309 C C . ASN A 1 92 ? 6.03171 -22.55028 20.73097 1.000 95.37822 92 ASN D C 1
ATOM 1310 O O . ASN A 1 92 ? 6.77534 -22.13838 21.62646 1.000 105.77798 92 ASN D O 1
ATOM 1321 N N . SER A 1 93 ? 4.82836 -23.07305 20.98517 1.000 93.38778 93 SER D N 1
ATOM 1322 C CA . SER A 1 93 ? 4.42568 -23.31556 22.36614 1.000 92.37135 93 SER D CA 1
ATOM 1323 C C . SER A 1 93 ? 5.32868 -24.35233 23.01810 1.000 98.13566 93 SER D C 1
ATOM 1324 O O . SER A 1 93 ? 5.75327 -24.17920 24.16368 1.000 99.64365 93 SER D O 1
ATOM 1332 N N . HIS A 1 94 ? 5.64727 -25.42851 22.29655 1.000 102.38243 94 HIS D N 1
ATOM 1333 C CA . HIS A 1 94 ? 6.56497 -26.42940 22.83615 1.000 102.33750 94 HIS D CA 1
ATOM 1334 C C . HIS A 1 94 ? 7.92566 -25.81999 23.17148 1.000 108.88660 94 HIS D C 1
ATOM 1335 O O . HIS A 1 94 ? 8.49354 -26.10187 24.23401 1.000 118.67430 94 HIS D O 1
ATOM 1349 N N . GLU A 1 95 ? 8.45486 -24.96264 22.29124 1.000 137.85376 95 GLU D N 1
ATOM 1350 C CA . GLU A 1 95 ? 9.77521 -24.37017 22.52059 1.000 103.89793 95 GLU D CA 1
ATOM 1351 C C . GLU A 1 95 ? 9.74184 -23.38340 23.68599 1.000 125.44830 95 GLU D C 1
ATOM 1352 O O . GLU A 1 95 ? 10.60639 -23.41806 24.57308 1.000 116.12677 95 GLU D O 1
ATOM 1358 N N . ARG A 1 96 ? 8.75337 -22.48381 23.69245 1.000 115.55970 96 ARG D N 1
ATOM 1359 C CA . ARG A 1 96 ? 8.58172 -21.56853 24.81531 1.000 108.06575 96 ARG D CA 1
ATOM 1360 C C . ARG A 1 96 ? 8.41954 -22.33544 26.11994 1.000 116.16354 96 ARG D C 1
ATOM 1361 O O . ARG A 1 96 ? 8.86648 -21.87181 27.17558 1.000 114.90530 96 ARG D O 1
ATOM 1367 N N . LYS A 1 97 ? 7.79669 -23.51516 26.06208 1.000 114.59769 97 LYS D N 1
ATOM 1368 C CA . LYS A 1 97 ? 7.64342 -24.34434 27.25104 1.000 111.47550 97 LYS D CA 1
ATOM 1369 C C . LYS A 1 97 ? 8.98610 -24.90373 27.70012 1.000 116.14176 97 LYS D C 1
ATOM 1370 O O . LYS A 1 97 ? 9.32362 -24.85442 28.88867 1.000 128.73298 97 LYS D O 1
ATOM 1376 N N . SER A 1 98 ? 9.76198 -25.44758 26.76112 1.000 130.79009 98 SER D N 1
ATOM 1377 C CA . SER A 1 98 ? 11.11120 -25.90547 27.08251 1.000 114.58222 98 SER D CA 1
ATOM 1378 C C . SER A 1 98 ? 11.90696 -24.81108 27.78620 1.000 130.77127 98 SER D C 1
ATOM 1379 O O . SER A 1 98 ? 12.57121 -25.06244 28.79756 1.000 117.67870 98 SER D O 1
ATOM 1387 N N . LYS A 1 99 ? 11.83982 -23.58338 27.26439 1.000 122.74771 99 LYS D N 1
ATOM 1388 C CA . LYS A 1 99 ? 12.64627 -22.50065 27.82670 1.000 117.06639 99 LYS D CA 1
ATOM 1389 C C . LYS A 1 99 ? 12.31387 -22.26935 29.29531 1.000 121.26131 99 LYS D C 1
ATOM 1390 O O . LYS A 1 99 ? 13.21323 -22.09391 30.12681 1.000 136.89822 99 LYS D O 1
ATOM 1396 N N . LEU A 1 100 ? 11.02921 -22.26022 29.63609 1.000 125.30757 100 LEU D N 1
ATOM 1397 C CA . LEU A 1 100 ? 10.60632 -22.04338 31.01718 1.000 121.95605 100 LEU D CA 1
ATOM 1398 C C . LEU A 1 100 ? 11.12528 -23.13969 31.94564 1.000 124.79905 100 LEU D C 1
ATOM 1399 O O . LEU A 1 100 ? 11.54699 -24.20490 31.49296 1.000 134.30560 100 LEU D O 1
ATOM 4831 N N . ASN F 1 11 ? -12.05639 -1.74099 17.47998 1.000 79.93163 11 ASN A N 1
ATOM 4832 C CA . ASN F 1 11 ? -11.82557 -1.07307 16.20538 1.000 80.78471 11 ASN A CA 1
ATOM 4833 C C . ASN F 1 11 ? -13.11464 -0.39005 15.74902 1.000 85.07544 11 ASN A C 1
ATOM 4834 O O . ASN F 1 11 ? -14.04362 -0.23599 16.54016 1.000 92.59496 11 ASN A O 1
ATOM 4845 N N . TYR F 1 12 ? -13.18128 0.01185 14.47896 1.000 81.73752 12 TYR A N 1
ATOM 4846 C CA . TYR F 1 12 ? -14.33192 0.73578 13.94682 1.000 72.90386 12 TYR A CA 1
ATOM 4847 C C . TYR F 1 12 ? -14.82507 0.03755 12.69026 1.000 73.73685 12 TYR A C 1
ATOM 4848 O O . TYR F 1 12 ? -14.10895 -0.02309 11.68498 1.000 74.63767 12 TYR A O 1
ATOM 4866 N N . LYS F 1 13 ? -16.06514 -0.43335 12.73419 1.000 67.74284 13 LYS A N 1
ATOM 4867 C CA . LYS F 1 13 ? -16.66714 -1.18470 11.64852 1.000 65.11792 13 LYS A CA 1
ATOM 4868 C C . LYS F 1 13 ? -17.79276 -0.36311 11.03425 1.000 62.83933 13 LYS A C 1
ATOM 4869 O O . LYS F 1 13 ? -18.37530 0.50864 11.68532 1.000 71.82227 13 LYS A O 1
ATOM 4875 N N . CYS F 1 14 ? -18.08988 -0.63594 9.77013 1.000 59.87305 14 CYS A N 1
ATOM 4876 C CA . CYS F 1 14 ? -19.16016 0.06558 9.08135 1.000 61.23650 14 CYS A CA 1
ATOM 4877 C C . CYS F 1 14 ? -20.47959 -0.63235 9.35848 1.000 58.96794 14 CYS A C 1
ATOM 4878 O O . CYS F 1 14 ? -20.62539 -1.82763 9.08745 1.000 59.55135 14 CYS A O 1
ATOM 4885 N N . SER F 1 15 ? -21.44963 0.12654 9.85900 1.000 64.39032 15 SER A N 1
ATOM 4886 C CA . SER F 1 15 ? -22.75034 -0.44375 10.17164 1.000 64.38609 15 SER A CA 1
ATOM 4887 C C . SER F 1 15 ? -23.58266 -0.70839 8.92918 1.000 54.75772 15 SER A C 1
ATOM 4888 O O . SER F 1 15 ? -24.57891 -1.43293 9.01001 1.000 72.49615 15 SER A O 1
ATOM 4896 N N . PHE F 1 16 ? -23.19721 -0.13484 7.79620 1.000 68.36240 16 PHE A N 1
ATOM 4897 C CA . PHE F 1 16 ? -23.96721 -0.27015 6.57225 1.000 65.87250 16 PHE A CA 1
ATOM 4898 C C . PHE F 1 16 ? -24.16502 -1.73718 6.21197 1.000 71.71671 16 PHE A C 1
ATOM 4899 O O . PHE F 1 16 ? -23.30925 -2.58932 6.46227 1.000 74.54216 16 PHE A O 1
ATOM 4916 N N . ASP F 1 17 ? -25.31726 -2.02394 5.61796 1.000 75.81382 17 ASP A N 1
ATOM 4917 C CA . ASP F 1 17 ? -25.67548 -3.39424 5.27566 1.000 76.65246 17 ASP A CA 1
ATOM 4918 C C . ASP F 1 17 ? -24.67967 -4.00515 4.29165 1.000 79.97930 17 ASP A C 1
ATOM 4919 O O . ASP F 1 17 ? -24.34725 -3.40092 3.26843 1.000 81.58328 17 ASP A O 1
ATOM 4928 N N . GLY F 1 18 ? -24.21197 -5.21235 4.60184 1.000 78.94030 18 GLY A N 1
ATOM 4929 C CA . GLY F 1 18 ? -23.29724 -5.93440 3.73441 1.000 73.80133 18 GLY A CA 1
ATOM 4930 C C . GLY F 1 18 ? -21.99477 -5.24095 3.41629 1.000 81.89499 18 GLY A C 1
ATOM 4931 O O . GLY F 1 18 ? -21.31698 -5.63325 2.46498 1.000 79.64683 18 GLY A O 1
ATOM 4935 N N . CYS F 1 19 ? -21.61422 -4.21664 4.17586 1.000 81.72005 19 CYS A N 1
ATOM 4936 C CA . CYS F 1 19 ? -20.33467 -3.56211 3.91639 1.000 66.04483 19 CYS A CA 1
ATOM 4937 C C . CYS F 1 19 ? -19.18969 -4.39387 4.48820 1.000 80.50685 19 CYS A C 1
ATOM 4938 O O . CYS F 1 19 ? -18.35265 -4.92122 3.75060 1.000 75.13222 19 CYS A O 1
ATOM 4945 N N . GLU F 1 20 ? -19.15219 -4.51338 5.81459 1.000 82.49843 20 GLU A N 1
ATOM 4946 C CA . GLU F 1 20 ? -18.10971 -5.26537 6.50948 1.000 82.67277 20 GLU A CA 1
ATOM 4947 C C . GLU F 1 20 ? -16.71981 -4.69816 6.22403 1.000 81.40632 20 GLU A C 1
ATOM 4948 O O . GLU F 1 20 ? -15.74687 -5.44064 6.08555 1.000 82.57699 20 GLU A O 1
ATOM 4954 N N . LYS F 1 21 ? -16.61872 -3.37529 6.12815 1.000 78.83881 21 LYS A N 1
ATOM 4955 C CA . LYS F 1 21 ? -15.31686 -2.73403 6.21572 1.000 67.71161 21 LYS A CA 1
ATOM 4956 C C . LYS F 1 21 ? -14.98688 -2.42226 7.66906 1.000 71.33991 21 LYS A C 1
ATOM 4957 O O . LYS F 1 21 ? -15.86794 -2.32537 8.52732 1.000 66.50458 21 LYS A O 1
ATOM 4976 N N . VAL F 1 22 ? -13.69485 -2.24440 7.92942 1.000 85.18452 22 VAL A N 1
ATOM 4977 C CA . VAL F 1 22 ? -13.19537 -1.94318 9.26660 1.000 69.58623 22 VAL A CA 1
ATOM 4978 C C . VAL F 1 22 ? -12.01437 -0.99809 9.13240 1.000 62.41161 22 VAL A C 1
ATOM 4979 O O . VAL F 1 22 ? -11.16390 -1.16613 8.25358 1.000 72.24102 22 VAL A O 1
ATOM 4992 N N . TYR F 1 23 ? -11.98653 0.01665 9.98946 1.000 61.60505 23 TYR A N 1
ATOM 4993 C CA . TYR F 1 23 ? -10.88010 0.95479 10.06125 1.000 61.30069 23 TYR A CA 1
ATOM 4994 C C . TYR F 1 23 ? -10.47288 1.13003 11.51660 1.000 65.37227 23 TYR A C 1
ATOM 4995 O O . TYR F 1 23 ? -11.27890 0.93578 12.43002 1.000 78.42405 23 TYR A O 1
ATOM 5013 N N . ASN F 1 24 ? -9.20863 1.48445 11.72956 1.000 65.19863 24 ASN A N 1
ATOM 5014 C CA . ASN F 1 24 ? -8.66320 1.60895 13.07333 1.000 64.31624 24 ASN A CA 1
ATOM 5015 C C . ASN F 1 24 ? -8.74821 3.02811 13.62515 1.000 69.30618 24 ASN A C 1
ATOM 5016 O O . ASN F 1 24 ? -8.12358 3.31078 14.65259 1.000 73.43753 24 ASN A O 1
ATOM 5027 N N . ARG F 1 25 ? -9.49081 3.92442 12.97451 1.000 65.69001 25 ARG A N 1
ATOM 5028 C CA . ARG F 1 25 ? -9.62088 5.30232 13.43931 1.000 68.71415 25 ARG A CA 1
ATOM 5029 C C . ARG F 1 25 ? -11.02294 5.80245 13.13239 1.000 64.50024 25 ARG A C 1
ATOM 5030 O O . ARG F 1 25 ? -11.63986 5.35809 12.15762 1.000 57.78473 25 ARG A O 1
ATOM 5051 N N . PRO F 1 26 ? -11.56333 6.71543 13.95015 1.000 60.44799 26 PRO A N 1
ATOM 5052 C CA . PRO F 1 26 ? -12.86735 7.31291 13.61159 1.000 64.29032 26 PRO A CA 1
ATOM 5053 C C . PRO F 1 26 ? -12.87357 8.02765 12.27308 1.000 60.61547 26 PRO A C 1
ATOM 5054 O O . PRO F 1 26 ? -13.78816 7.82794 11.46338 1.000 59.43811 26 PRO A O 1
ATOM 5065 N N . SER F 1 27 ? -11.89430 8.90295 12.04586 1.000 63.23481 27 SER A N 1
ATOM 5066 C CA . SER F 1 27 ? -11.83142 9.66115 10.80152 1.000 60.80953 27 SER A CA 1
ATOM 5067 C C . SER F 1 27 ? -11.87171 8.74320 9.58860 1.000 54.22029 27 SER A C 1
ATOM 5068 O O . SER F 1 27 ? -12.54931 9.03515 8.59677 1.000 59.00112 27 SER A O 1
ATOM 5076 N N . LEU F 1 28 ? -11.12710 7.64078 9.63501 1.000 54.00518 28 LEU A N 1
ATOM 5077 C CA . LEU F 1 28 ? -11.11503 6.72531 8.50253 1.000 55.95692 28 LEU A CA 1
ATOM 5078 C C . LEU F 1 28 ? -12.50208 6.15842 8.25379 1.000 49.87147 28 LEU A C 1
ATOM 5079 O O . LEU F 1 28 ? -12.95141 6.05919 7.10210 1.000 49.60142 28 LEU A O 1
ATOM 5095 N N . LEU F 1 29 ? -13.20952 5.80900 9.32904 1.000 54.86146 29 LEU A N 1
ATOM 5096 C CA . LEU F 1 29 ? -14.55812 5.28153 9.17245 1.000 57.59051 29 LEU A CA 1
ATOM 5097 C C . LEU F 1 29 ? -15.47346 6.33945 8.57338 1.000 50.89147 29 LEU A C 1
ATOM 5098 O O . LEU F 1 29 ? -16.23459 6.06217 7.64289 1.000 49.68459 29 LEU A O 1
ATOM 5114 N N . GLN F 1 30 ? -15.39940 7.56617 9.09287 1.000 44.45744 30 GLN A N 1
ATOM 5115 C CA . GLN F 1 30 ? -16.25186 8.64006 8.59718 1.000 45.26985 30 GLN A CA 1
ATOM 5116 C C . GLN F 1 30 ? -16.00990 8.88898 7.12131 1.000 42.83133 30 GLN A C 1
ATOM 5117 O O . GLN F 1 30 ? -16.94948 9.12809 6.35038 1.000 53.90180 30 GLN A O 1
ATOM 5131 N N . GLN F 1 31 ? -14.75304 8.83375 6.70625 1.000 46.62501 31 GLN A N 1
ATOM 5132 C CA . GLN F 1 31 ? -14.43828 9.08778 5.31109 1.000 47.74852 31 GLN A CA 1
ATOM 5133 C C . GLN F 1 31 ? -14.94449 7.95942 4.42440 1.000 43.99084 31 GLN A C 1
ATOM 5134 O O . GLN F 1 31 ? -15.40875 8.20857 3.30700 1.000 46.60665 31 GLN A O 1
ATOM 5148 N N . HIS F 1 32 ? -14.88177 6.71226 4.90301 1.000 44.67224 32 HIS A N 1
ATOM 5149 C CA . HIS F 1 32 ? -15.51644 5.62904 4.15055 1.000 46.77632 32 HIS A CA 1
ATOM 5150 C C . HIS F 1 32 ? -17.02138 5.82892 4.06055 1.000 50.31261 32 HIS A C 1
ATOM 5151 O O . HIS F 1 32 ? -17.63788 5.54073 3.02827 1.000 53.90313 32 HIS A O 1
ATOM 5165 N N . GLN F 1 33 ? -17.63255 6.27811 5.15329 1.000 46.39010 33 GLN A N 1
ATOM 5166 C CA . GLN F 1 33 ? -19.07798 6.43692 5.19977 1.000 44.73286 33 GLN A CA 1
ATOM 5167 C C . GLN F 1 33 ? -19.53277 7.55378 4.27820 1.000 44.68947 33 GLN A C 1
ATOM 5168 O O . GLN F 1 33 ? -20.68768 7.55942 3.83512 1.000 45.62279 33 GLN A O 1
ATOM 5182 N N . ASN F 1 34 ? -18.65570 8.52215 4.00805 1.000 43.80579 34 ASN A N 1
ATOM 5183 C CA . ASN F 1 34 ? -18.96373 9.49556 2.96432 1.000 49.30040 34 ASN A CA 1
ATOM 5184 C C . ASN F 1 34 ? -19.24789 8.82344 1.62102 1.000 48.12553 34 ASN A C 1
ATOM 5185 O O . ASN F 1 34 ? -19.95214 9.40227 0.78553 1.000 44.85778 34 ASN A O 1
ATOM 5196 N N . SER F 1 35 ? -18.76104 7.59661 1.41205 1.000 48.05614 35 SER A N 1
ATOM 5197 C CA . SER F 1 35 ? -19.04215 6.89247 0.16486 1.000 49.62715 35 SER A CA 1
ATOM 5198 C C . SER F 1 35 ? -20.50937 6.49415 0.06640 1.000 56.34091 35 SER A C 1
ATOM 5199 O O . SER F 1 35 ? -21.12177 6.62224 -0.99964 1.000 60.80232 35 SER A O 1
ATOM 5207 N N . HIS F 1 36 ? -21.08477 5.99142 1.15975 1.000 56.64431 36 HIS A N 1
ATOM 5208 C CA . HIS F 1 36 ? -22.48908 5.59435 1.13962 1.000 62.39961 36 HIS A CA 1
ATOM 5209 C C . HIS F 1 36 ? -23.41587 6.79551 0.97713 1.000 63.03927 36 HIS A C 1
ATOM 5210 O O . HIS F 1 36 ? -24.41795 6.72278 0.25593 1.000 65.82785 36 HIS A O 1
ATOM 5224 N N . THR F 1 37 ? -23.13434 7.88360 1.68809 1.000 59.50239 37 THR A N 1
ATOM 5225 C CA . THR F 1 37 ? -23.98110 9.06871 1.69408 1.000 49.39823 37 THR A CA 1
ATOM 5226 C C . THR F 1 37 ? -23.67465 10.03367 0.55977 1.000 50.55589 37 THR A C 1
ATOM 5227 O O . THR F 1 37 ? -24.27245 11.11399 0.50913 1.000 49.84679 37 THR A O 1
ATOM 5238 N N . ASN F 1 38 ? -22.76113 9.67821 -0.33511 1.000 56.65206 38 ASN A N 1
ATOM 5239 C CA . ASN F 1 38 ? -22.30056 10.55820 -1.40728 1.000 52.28049 38 ASN A CA 1
ATOM 5240 C C . ASN F 1 38 ? -22.14214 11.98956 -0.90090 1.000 49.85702 38 ASN A C 1
ATOM 5241 O O . ASN F 1 38 ? -22.78087 12.93351 -1.36693 1.000 51.33079 38 ASN A O 1
ATOM 5252 N N . GLN F 1 39 ? -21.28032 12.11919 0.09998 1.000 46.56650 39 GLN A N 1
ATOM 5253 C CA . GLN F 1 39 ? -20.94078 13.39473 0.70649 1.000 46.54520 39 GLN A CA 1
ATOM 5254 C C . GLN F 1 39 ? -19.48174 13.73100 0.42616 1.000 45.24175 39 GLN A C 1
ATOM 5255 O O . GLN F 1 39 ? -18.61424 12.85192 0.43390 1.000 45.98921 39 GLN A O 1
ATOM 5269 N N . LYS F 1 40 ? -19.22191 15.00257 0.14248 1.000 44.99282 40 LYS A N 1
ATOM 5270 C CA . LYS F 1 40 ? -17.88057 15.49445 -0.15965 1.000 44.02780 40 LYS A CA 1
ATOM 5271 C C . LYS F 1 40 ? -17.64479 16.71424 0.72082 1.000 45.27183 40 LYS A C 1
ATOM 5272 O O . LYS F 1 40 ? -17.72753 17.86099 0.25982 1.000 46.16569 40 LYS A O 1
ATOM 5291 N N . PRO F 1 41 ? -17.34023 16.49334 2.00471 1.000 44.24746 41 PRO A N 1
ATOM 5292 C CA . PRO F 1 41 ? -17.28301 17.61720 2.95658 1.000 46.28954 41 PRO A CA 1
ATOM 5293 C C . PRO F 1 41 ? -16.23252 18.66085 2.64256 1.000 51.12438 41 PRO A C 1
ATOM 5294 O O . PRO F 1 41 ? -16.46993 19.85360 2.86973 1.000 62.56716 41 PRO A O 1
ATOM 5305 N N . TYR F 1 42 ? -15.06506 18.24565 2.16148 1.000 50.05420 42 TYR A N 1
ATOM 5306 C CA . TYR F 1 42 ? -13.89781 19.11815 2.07249 1.000 51.14333 42 TYR A CA 1
ATOM 5307 C C . TYR F 1 42 ? -13.94910 19.90224 0.76524 1.000 49.16894 42 TYR A C 1
ATOM 5308 O O . TYR F 1 42 ? -13.77648 19.33517 -0.31805 1.000 49.68204 42 TYR A O 1
ATOM 5326 N N . HIS F 1 43 ? -14.22683 21.19954 0.87199 1.000 49.01413 43 HIS A N 1
ATOM 5327 C CA . HIS F 1 43 ? -14.42607 22.07347 -0.27509 1.000 51.36236 43 HIS A CA 1
ATOM 5328 C C . HIS F 1 43 ? -13.16575 22.88376 -0.55134 1.000 53.59862 43 HIS A C 1
ATOM 5329 O O . HIS F 1 43 ? -12.46845 23.29657 0.37965 1.000 57.09741 43 HIS A O 1
ATOM 5343 N N . CYS F 1 44 ? -12.87267 23.10320 -1.83498 1.000 57.69695 44 CYS A N 1
ATOM 5344 C CA . CYS F 1 44 ? -11.79588 24.00592 -2.23216 1.000 61.11906 44 CYS A CA 1
ATOM 5345 C C . CYS F 1 44 ? -12.26499 25.44971 -2.08717 1.000 64.70422 44 CYS A C 1
ATOM 5346 O O . CYS F 1 44 ? -13.27517 25.84595 -2.67897 1.000 65.78160 44 CYS A O 1
ATOM 5353 N N . ASP F 1 45 ? -11.52577 26.23428 -1.30694 1.000 66.37820 45 ASP A N 1
ATOM 5354 C CA . ASP F 1 45 ? -11.86038 27.63012 -1.04624 1.000 68.59387 45 ASP A 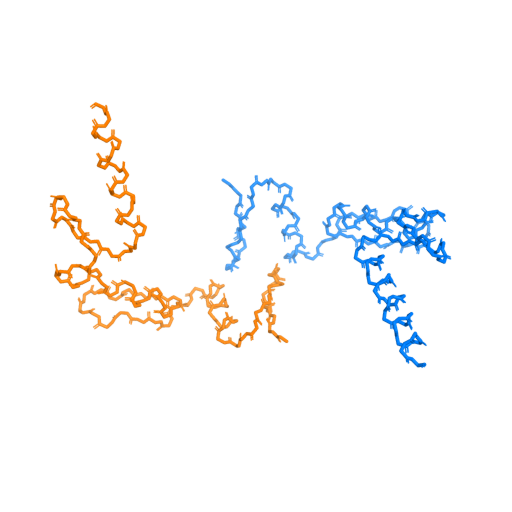CA 1
ATOM 5355 C C . ASP F 1 45 ? -11.34664 28.55028 -2.14402 1.000 70.41322 45 ASP A C 1
ATOM 5356 O O . ASP F 1 45 ? -11.09960 29.73524 -1.89763 1.000 69.15408 45 ASP A O 1
ATOM 5365 N N . GLU F 1 46 ? -11.19077 28.02467 -3.35614 1.000 69.56340 46 GLU A N 1
ATOM 5366 C CA . GLU F 1 46 ? -10.55251 28.84116 -4.37736 1.000 72.07141 46 GLU A CA 1
ATOM 5367 C C . GLU F 1 46 ? -11.59866 29.53666 -5.23815 1.000 76.22850 46 GLU A C 1
ATOM 5368 O O . GLU F 1 46 ? -12.59301 28.90986 -5.62795 1.000 75.85319 46 GLU A O 1
ATOM 5380 N N . PRO F 1 47 ? -11.41562 30.81788 -5.56065 1.000 83.13274 47 PRO A N 1
ATOM 5381 C CA . PRO F 1 47 ? -12.36601 31.49261 -6.45053 1.000 74.52789 47 PRO A CA 1
ATOM 5382 C C . PRO F 1 47 ? -12.51711 30.72590 -7.75949 1.000 80.54425 47 PRO A C 1
ATOM 5383 O O . PRO F 1 47 ? -11.54039 30.45795 -8.46222 1.000 93.13673 47 PRO A O 1
ATOM 5394 N N . GLY F 1 48 ? -13.75525 30.36428 -8.06839 1.000 83.53896 48 GLY A N 1
ATOM 5395 C CA . GLY F 1 48 ? -14.08610 29.73893 -9.32881 1.000 76.24445 48 GLY A CA 1
ATOM 5396 C C . GLY F 1 48 ? -13.96604 28.23340 -9.34273 1.000 69.73912 48 GLY A C 1
ATOM 5397 O O . GLY F 1 48 ? -14.48637 27.59186 -10.26657 1.000 64.25624 48 GLY A O 1
ATOM 5401 N N . CYS F 1 49 ? -13.30526 27.64287 -8.35141 1.000 78.55678 49 CYS A N 1
ATOM 5402 C CA . CYS F 1 49 ? -13.14249 26.19181 -8.34741 1.000 69.92414 49 CYS A CA 1
ATOM 5403 C C . CYS F 1 49 ? -14.40957 25.50274 -7.84951 1.000 67.37334 49 CYS A C 1
ATOM 5404 O O . CYS F 1 49 ? -15.09390 24.81085 -8.61001 1.000 63.06672 49 CYS A O 1
ATOM 5411 N N . GLY F 1 50 ? -14.73396 25.68580 -6.56995 1.000 60.29681 50 GLY A N 1
ATOM 5412 C CA . GLY F 1 50 ? -15.87156 25.02176 -5.96530 1.000 60.48799 50 GLY A CA 1
ATOM 5413 C C . GLY F 1 50 ? -15.88087 23.51268 -6.12531 1.000 62.30297 50 GLY A C 1
ATOM 5414 O O . GLY F 1 50 ? -16.95147 22.90753 -6.22742 1.000 78.10353 50 GLY A O 1
ATOM 5418 N N . LYS F 1 51 ? -14.70656 22.88858 -6.15962 1.000 63.34209 51 LYS A N 1
ATOM 5419 C CA . LYS F 1 51 ? -14.62694 21.43545 -6.10591 1.000 60.05331 51 LYS A CA 1
ATOM 5420 C C . LYS F 1 51 ? -14.75894 20.94358 -4.66428 1.000 58.81487 51 LYS A C 1
ATOM 5421 O O . LYS F 1 51 ? -14.48171 21.66747 -3.70474 1.000 64.40775 51 LYS A O 1
ATOM 5440 N N . LYS F 1 52 ? -15.19250 19.69076 -4.52035 1.000 58.27187 52 LYS A N 1
ATOM 5441 C CA . LYS F 1 52 ? -15.41602 19.08875 -3.21188 1.000 54.37089 52 LYS A CA 1
ATOM 5442 C C . LYS F 1 52 ? -14.82318 17.68825 -3.20362 1.000 50.97169 52 LYS A C 1
ATOM 5443 O O . LYS F 1 52 ? -14.68469 17.04783 -4.24847 1.000 51.92143 52 LYS A O 1
ATOM 5462 N N . PHE F 1 53 ? -14.48003 17.20877 -2.00891 1.000 42.43184 53 PHE A N 1
ATOM 5463 C CA . PHE F 1 53 ? -13.71180 15.98026 -1.88696 1.000 43.05552 53 PHE A CA 1
ATOM 5464 C C . PHE F 1 53 ? -14.13837 15.17545 -0.66741 1.000 43.76847 53 PHE A C 1
ATOM 5465 O O . PHE F 1 53 ? -14.60259 15.72106 0.33710 1.000 44.28903 53 PHE A O 1
ATOM 5482 N N . ILE F 1 54 ? -13.93542 13.86016 -0.76328 1.000 46.10912 54 ILE A N 1
ATOM 5483 C CA . ILE F 1 54 ? -14.31215 12.95392 0.31434 1.000 44.63664 54 ILE A CA 1
ATOM 5484 C C . ILE F 1 54 ? -13.37133 13.09249 1.50094 1.000 42.97823 54 ILE A C 1
ATOM 5485 O O . ILE F 1 54 ? -13.79088 12.95367 2.65434 1.000 44.85449 54 ILE A O 1
ATOM 5501 N N . ARG F 1 55 ? -12.08921 13.32065 1.23928 1.000 46.31884 55 ARG A N 1
ATOM 5502 C CA . ARG F 1 55 ? -11.01812 13.21882 2.21912 1.000 46.50017 55 ARG A CA 1
ATOM 5503 C C . ARG F 1 55 ? -10.19382 14.49416 2.26029 1.000 47.35874 55 ARG A C 1
ATOM 5504 O O . ARG F 1 55 ? -10.12996 15.23460 1.27414 1.000 49.44320 55 ARG A O 1
ATOM 5525 N N . PRO F 1 56 ? -9.52593 14.76417 3.38506 1.000 47.31313 56 PRO A N 1
ATOM 5526 C CA . PRO F 1 56 ? -8.66840 15.95774 3.43263 1.000 43.15349 56 PRO A CA 1
ATOM 5527 C C . PRO F 1 56 ? -7.44422 15.84227 2.55329 1.000 38.70004 56 PRO A C 1
ATOM 5528 O O . PRO F 1 56 ? -7.00508 16.85161 1.99719 1.000 42.58733 56 PRO A O 1
ATOM 5539 N N . CYS F 1 57 ? -6.84968 14.65044 2.44524 1.000 43.63740 57 CYS A N 1
ATOM 5540 C CA . CYS F 1 57 ? -5.68623 14.48751 1.57460 1.000 47.24355 57 CYS A CA 1
ATOM 5541 C C . CYS F 1 57 ? -6.03295 14.78257 0.11822 1.000 46.11751 57 CYS A C 1
ATOM 5542 O O . CYS F 1 57 ? -5.24605 15.40892 -0.59777 1.000 47.20021 57 CYS A O 1
ATOM 5550 N N . HIS F 1 58 ? -7.17989 14.29524 -0.35601 1.000 43.95728 58 HIS A N 1
ATOM 5551 C CA . HIS F 1 58 ? -7.59067 14.59140 -1.72528 1.000 41.11533 58 HIS A CA 1
ATOM 5552 C C . HIS F 1 58 ? -7.59265 16.09230 -1.98863 1.000 43.02843 58 HIS A C 1
ATOM 5553 O O . HIS F 1 58 ? -7.15898 16.55086 -3.05416 1.000 43.44669 58 HIS A O 1
ATOM 5568 N N . LEU F 1 59 ? -8.08028 16.87621 -1.02941 1.000 38.77841 59 LEU A N 1
ATOM 5569 C CA . LEU F 1 59 ? -8.11900 18.32229 -1.21335 1.000 42.04651 59 LEU A CA 1
ATOM 5570 C C . LEU F 1 59 ? -6.72575 18.92948 -1.08409 1.000 44.64910 59 LEU A C 1
ATOM 5571 O O . LEU F 1 59 ? -6.38547 19.87929 -1.79859 1.000 46.89864 59 LEU A O 1
ATOM 5587 N N . ARG F 1 60 ? -5.93072 18.43868 -0.13246 1.000 47.28529 60 ARG A N 1
ATOM 5588 C CA . ARG F 1 60 ? -4.55193 18.89745 -0.00365 1.000 51.46446 60 ARG A CA 1
ATOM 5589 C C . ARG F 1 60 ? -3.79378 18.70882 -1.31165 1.000 48.20851 60 ARG A C 1
ATOM 5590 O O . ARG F 1 60 ? -2.96006 19.54183 -1.68784 1.000 48.21339 60 ARG A O 1
ATOM 5611 N N . VAL F 1 61 ? -4.07677 17.61477 -2.01692 1.000 41.95638 61 VAL A N 1
ATOM 5612 C CA . VAL F 1 61 ? -3.43564 17.35946 -3.30129 1.000 38.00490 61 VAL A CA 1
ATOM 5613 C C . VAL F 1 61 ? -4.01828 18.26531 -4.37672 1.000 41.82453 61 VAL A C 1
ATOM 5614 O O . VAL F 1 61 ? -3.28573 18.81262 -5.20935 1.000 45.41876 61 VAL A O 1
ATOM 5627 N N . HIS F 1 62 ? -5.34446 18.40647 -4.40391 1.000 49.04506 62 HIS A N 1
ATOM 5628 C CA . HIS F 1 62 ? -5.97808 19.25586 -5.40518 1.000 49.73946 62 HIS A CA 1
ATOM 5629 C C . HIS F 1 62 ? -5.48865 20.69799 -5.32336 1.000 50.78050 62 HIS A C 1
ATOM 5630 O O . HIS F 1 62 ? -5.26985 21.34214 -6.35490 1.000 58.37599 62 HIS A O 1
ATOM 5644 N N . LYS F 1 63 ? -5.31925 21.22854 -4.10981 1.000 46.03206 63 LYS A N 1
ATOM 5645 C CA . LYS F 1 63 ? -4.98271 22.64266 -3.96065 1.000 53.80834 63 LYS A CA 1
ATOM 5646 C C . LYS F 1 63 ? -3.70227 23.02262 -4.69548 1.000 56.50768 63 LYS A C 1
ATOM 5647 O O . LYS F 1 63 ? -3.46987 24.21304 -4.93008 1.000 59.36026 63 LYS A O 1
ATOM 5666 N N . TRP F 1 64 ? -2.86825 22.04682 -5.06227 1.000 58.70212 64 TRP A N 1
ATOM 5667 C CA . TRP F 1 64 ? -1.63465 22.35410 -5.78151 1.000 57.65281 64 TRP A CA 1
ATOM 5668 C C . TRP F 1 64 ? -1.90260 22.84647 -7.19932 1.000 63.21945 64 TRP A C 1
ATOM 5669 O O . TRP F 1 64 ? -1.06285 23.54948 -7.77495 1.000 62.86777 64 TRP A O 1
ATOM 5690 N N . THR F 1 65 ? -3.02460 22.44139 -7.80254 1.000 67.77581 65 THR A N 1
ATOM 5691 C CA . THR F 1 65 ? -3.33430 22.88643 -9.15834 1.000 68.49745 65 THR A CA 1
ATOM 5692 C C . THR F 1 65 ? -3.49210 24.39958 -9.24854 1.000 66.41872 65 THR A C 1
ATOM 5693 O O . THR F 1 65 ? -3.32850 24.96430 -10.33502 1.000 73.30585 65 THR A O 1
ATOM 5704 N N . HIS F 1 66 ? -3.81275 25.06511 -8.13900 1.000 62.86489 66 HIS A N 1
ATOM 5705 C CA . HIS F 1 66 ? -3.99753 26.51121 -8.13030 1.000 68.57192 66 HIS A CA 1
ATOM 5706 C C . HIS F 1 66 ? -2.72541 27.25720 -7.73644 1.000 69.13574 66 HIS A C 1
ATOM 5707 O O . HIS F 1 66 ? -2.53989 28.41133 -8.14178 1.000 78.14380 66 HIS A O 1
ATOM 5721 N N . SER F 1 67 ? -1.85093 26.62196 -6.95799 1.000 69.14421 67 SER A N 1
ATOM 5722 C CA . SER F 1 67 ? -0.59990 27.23656 -6.52960 1.000 68.33384 67 SER A CA 1
ATOM 5723 C C . SER F 1 67 ? 0.33982 27.46572 -7.71187 1.000 64.52787 67 SER A C 1
ATOM 5724 O O . SER F 1 67 ? 0.38379 26.68117 -8.66466 1.000 62.00953 67 SER A O 1
ATOM 5732 N N . GLN F 1 68 ? 1.10060 28.56671 -7.63119 1.000 73.99743 68 GLN A N 1
ATOM 5733 C CA . GLN F 1 68 ? 1.92248 29.01687 -8.75572 1.000 73.62914 68 GLN A CA 1
ATOM 5734 C C . GLN F 1 68 ? 3.10541 28.09578 -9.03342 1.000 71.54659 68 GLN A C 1
ATOM 5735 O O . GLN F 1 68 ? 3.51465 27.95781 -10.19154 1.000 70.90099 68 GLN A O 1
ATOM 5749 N N . ILE F 1 69 ? 3.67422 27.47353 -8.00660 1.000 66.35524 69 ILE A N 1
ATOM 5750 C CA . ILE F 1 69 ? 4.83336 26.59614 -8.15016 1.000 59.56769 69 ILE A CA 1
ATOM 5751 C C . ILE F 1 69 ? 4.42240 25.20493 -7.69891 1.000 53.50862 69 ILE A C 1
ATOM 5752 O O . ILE F 1 69 ? 4.11799 24.99731 -6.51823 1.000 57.78821 69 ILE A O 1
ATOM 5768 N N . LYS F 1 70 ? 4.35402 24.26600 -8.63610 1.000 50.49056 70 LYS A N 1
ATOM 5769 C CA . LYS F 1 70 ? 4.00913 22.90257 -8.27107 1.000 49.75115 70 LYS A CA 1
ATOM 5770 C C . LYS F 1 70 ? 5.20173 22.21888 -7.59942 1.000 45.70614 70 LYS A C 1
ATOM 5771 O O . LYS F 1 70 ? 6.35185 22.60396 -7.81657 1.000 48.40861 70 LYS A O 1
ATOM 5790 N N . PRO F 1 71 ? 4.95206 21.21394 -6.75975 1.000 44.09038 71 PRO A N 1
ATOM 5791 C CA . PRO F 1 71 ? 6.01579 20.70061 -5.88420 1.000 48.33913 71 PRO A CA 1
ATOM 5792 C C . PRO F 1 71 ? 7.11252 19.90054 -6.57544 1.000 49.16178 71 PRO A C 1
ATOM 5793 O O . PRO F 1 71 ? 8.29732 20.16487 -6.34790 1.000 48.61656 71 PRO A O 1
ATOM 5804 N N . LYS F 1 72 ? 6.75222 18.90812 -7.38710 1.000 46.14900 72 LYS A N 1
ATOM 5805 C CA . LYS F 1 72 ? 7.73389 17.99120 -7.95456 1.000 48.63791 72 LYS A CA 1
ATOM 5806 C C . LYS F 1 72 ? 8.22501 18.52436 -9.29440 1.000 50.48982 72 LYS A C 1
ATOM 5807 O O . LYS F 1 72 ? 7.41880 18.91061 -10.14434 1.000 51.77553 72 LYS A O 1
ATOM 5826 N N . ALA F 1 73 ? 9.54481 18.52613 -9.48617 1.000 54.07313 73 ALA A N 1
ATOM 5827 C CA . ALA F 1 73 ? 10.17873 19.15184 -10.63859 1.000 55.65684 73 ALA A CA 1
ATOM 5828 C C . ALA F 1 73 ? 10.93499 18.10744 -11.45080 1.000 56.05411 73 ALA A C 1
ATOM 5829 O O . ALA F 1 73 ? 11.39854 17.09603 -10.91538 1.000 55.36861 73 ALA A O 1
ATOM 5836 N N . CYS F 1 74 ? 11.08295 18.37723 -12.74585 1.000 59.34556 74 CYS A N 1
ATOM 5837 C CA . CYS F 1 74 ? 11.84859 17.52647 -13.64835 1.000 63.63603 74 CYS A CA 1
ATOM 5838 C C . CYS F 1 74 ? 13.25753 18.08946 -13.76506 1.000 65.34860 74 CYS A C 1
ATOM 5839 O O . CYS F 1 74 ? 13.43529 19.24724 -14.15845 1.000 59.35933 74 CYS A O 1
ATOM 5846 N N . THR F 1 75 ? 14.25299 17.26909 -13.41680 1.000 63.51372 75 THR A N 1
ATOM 5847 C CA . THR F 1 75 ? 15.64391 17.69186 -13.54183 1.000 62.37879 75 THR A CA 1
ATOM 5848 C C . THR F 1 75 ? 15.98043 18.10908 -14.96615 1.000 61.88634 75 THR A C 1
ATOM 5849 O O . THR F 1 75 ? 16.87477 18.93712 -15.17280 1.000 69.97876 75 THR A O 1
ATOM 5860 N N . LEU F 1 76 ? 15.26720 17.57112 -15.95573 1.000 64.49213 76 LEU A N 1
ATOM 5861 C CA . LEU F 1 76 ? 15.64857 17.73901 -17.35520 1.000 64.85283 76 LEU A CA 1
ATOM 5862 C C . LEU F 1 76 ? 14.99149 18.97028 -17.98068 1.000 74.28660 76 LEU A C 1
ATOM 5863 O O . LEU F 1 76 ? 15.68749 19.90623 -18.38988 1.000 84.22175 76 LEU A O 1
ATOM 5879 N N . CYS F 1 77 ? 13.65712 18.99495 -18.04951 1.000 70.33992 77 CYS A N 1
ATOM 5880 C CA . CYS F 1 77 ? 12.95477 20.05018 -18.76865 1.000 66.61037 77 CYS A CA 1
ATOM 5881 C C . CYS F 1 77 ? 12.36131 21.10534 -17.83946 1.000 64.19088 77 CYS A C 1
ATOM 5882 O O . CYS F 1 77 ? 11.65749 22.00385 -18.31074 1.000 61.50527 77 CYS A O 1
ATOM 5889 N N . GLN F 1 78 ? 12.62943 21.01598 -16.53704 1.000 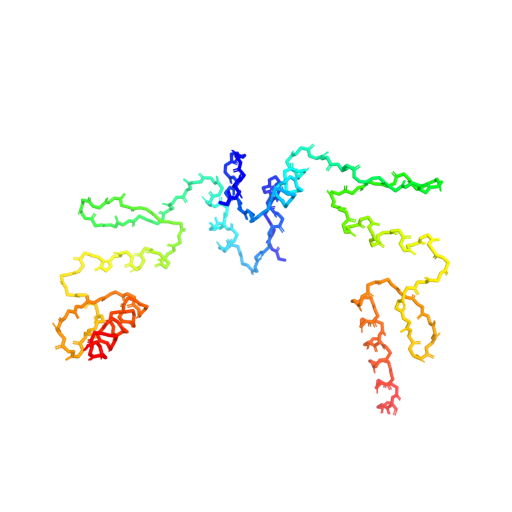69.15514 78 GLN A N 1
ATOM 5890 C CA . GLN F 1 78 ? 12.23214 21.97210 -15.50543 1.000 72.53583 78 GLN A CA 1
ATOM 5891 C C . GLN F 1 78 ? 10.72458 22.00286 -15.27417 1.000 62.46342 78 GLN A C 1
ATOM 5892 O O . GLN F 1 78 ? 10.26669 22.71879 -14.37387 1.000 62.06905 78 GLN A O 1
ATOM 5898 N N . LYS F 1 79 ? 9.93976 21.25770 -16.04811 1.000 57.45052 79 LYS A N 1
ATOM 5899 C CA . LYS F 1 79 ? 8.50397 21.19500 -15.81746 1.000 55.39419 79 LYS A CA 1
ATOM 5900 C C . LYS F 1 79 ? 8.22744 20.63779 -14.42666 1.000 52.95817 79 LYS A C 1
ATOM 5901 O O . LYS F 1 79 ? 8.96924 19.79916 -13.90937 1.000 54.74346 79 LYS A O 1
ATOM 5920 N N . ARG F 1 80 ? 7.14891 21.11541 -13.81712 1.000 49.48702 80 ARG A N 1
ATOM 5921 C CA . ARG F 1 80 ? 6.80896 20.76455 -12.45017 1.000 49.00676 80 ARG A CA 1
ATOM 5922 C C . ARG F 1 80 ? 5.49033 19.99729 -12.43503 1.000 45.74219 80 ARG A C 1
ATOM 5923 O O . ARG F 1 80 ? 4.67596 20.10449 -13.35298 1.000 49.65793 80 ARG A O 1
ATOM 5944 N N . PHE F 1 81 ? 5.27505 19.23629 -11.36351 1.000 48.15065 81 PHE A N 1
ATOM 5945 C CA . PHE F 1 81 ? 4.18721 18.27159 -11.28064 1.000 45.63506 81 PHE A CA 1
ATOM 5946 C C . PHE F 1 81 ? 3.63884 18.26501 -9.85899 1.000 44.61431 81 PHE A C 1
ATOM 5947 O O . PHE F 1 81 ? 4.15158 18.94672 -8.96635 1.000 44.82299 81 PHE A O 1
ATOM 5964 N N . VAL F 1 82 ? 2.61302 17.44596 -9.63857 1.000 46.86809 82 VAL A N 1
ATOM 5965 C CA . VAL F 1 82 ? 1.92038 17.40287 -8.35740 1.000 47.95881 82 VAL A CA 1
ATOM 5966 C C . VAL F 1 82 ? 2.27528 16.11560 -7.62469 1.000 45.01131 82 VAL A C 1
ATOM 5967 O O . VAL F 1 82 ? 2.93859 16.15011 -6.58381 1.000 44.80192 82 VAL A O 1
ATOM 5980 N N . THR F 1 83 ? 1.81516 14.97905 -8.13934 1.000 48.18994 83 THR A N 1
ATOM 5981 C CA . THR F 1 83 ? 2.13708 13.69489 -7.53859 1.000 40.04042 83 THR A CA 1
ATOM 5982 C C . THR F 1 83 ? 3.54908 13.25622 -7.90145 1.000 42.78760 83 THR A C 1
ATOM 5983 O O . THR F 1 83 ? 4.14784 13.71966 -8.87529 1.000 43.91997 83 THR A O 1
ATOM 5994 N N . ASN F 1 84 ? 4.07790 12.33182 -7.10090 1.000 43.46195 84 ASN A N 1
ATOM 5995 C CA . ASN F 1 84 ? 5.28808 11.63240 -7.50907 1.000 39.62739 84 ASN A CA 1
ATOM 5996 C C . ASN F 1 84 ? 5.03015 10.78384 -8.74287 1.000 45.51652 84 ASN A C 1
ATOM 5997 O O . ASN F 1 84 ? 5.86968 10.71615 -9.64273 1.000 48.20321 84 ASN A O 1
ATOM 6008 N N . GLN F 1 85 ? 3.88185 10.10787 -8.79206 1.000 52.25810 85 GLN A N 1
ATOM 6009 C CA . GLN F 1 85 ? 3.57609 9.26044 -9.93880 1.000 50.01116 85 GLN A CA 1
ATOM 6010 C C . GLN F 1 85 ? 3.62763 10.05569 -11.23095 1.000 44.51733 85 GLN A C 1
ATOM 6011 O O . GLN F 1 85 ? 4.12573 9.56870 -12.25330 1.000 46.95909 85 GLN A O 1
ATOM 6025 N N . GLN F 1 86 ? 3.12523 11.28723 -11.20225 1.000 43.45595 86 GLN A N 1
ATOM 6026 C CA . GLN F 1 86 ? 3.19991 12.13444 -12.37922 1.000 46.61528 86 GLN A CA 1
ATOM 6027 C C . GLN F 1 86 ? 4.63960 12.25744 -12.85582 1.000 47.20442 86 GLN A C 1
ATOM 6028 O O . GLN F 1 86 ? 4.95236 11.98259 -14.02252 1.000 50.66858 86 GLN A O 1
ATOM 6042 N N . LEU F 1 87 ? 5.54310 12.60590 -11.94109 1.000 48.50658 87 LEU A N 1
ATOM 6043 C CA . LEU F 1 87 ? 6.93342 12.82695 -12.31729 1.000 51.21408 87 LEU A CA 1
ATOM 6044 C C . LEU F 1 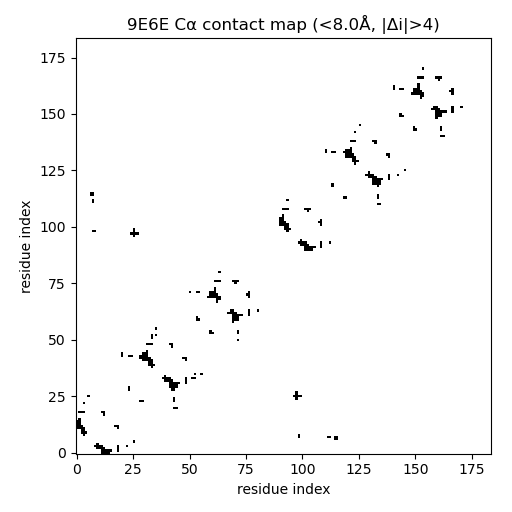87 ? 7.61223 11.53094 -12.75889 1.000 47.41105 87 LEU A C 1
ATOM 6045 O O . LEU F 1 87 ? 8.38536 11.53152 -13.71855 1.000 52.08208 87 LEU A O 1
ATOM 6061 N N . ARG F 1 88 ? 7.36404 10.42983 -12.04978 1.000 49.27365 88 ARG A N 1
ATOM 6062 C CA A ARG F 1 88 ? 7.95101 9.14943 -12.43814 0.500 51.68842 88 ARG A CA 1
ATOM 6063 C CA B ARG F 1 88 ? 7.95557 9.15058 -12.43850 0.500 65.02859 88 ARG A CA 1
ATOM 6064 C C . ARG F 1 88 ? 7.54715 8.77858 -13.85926 1.000 51.87370 88 ARG A C 1
ATOM 6065 O O . ARG F 1 88 ? 8.38572 8.38805 -14.68073 1.000 58.39222 88 ARG A O 1
ATOM 6104 N N . ARG F 1 89 ? 6.25551 8.90190 -14.16686 1.000 52.84064 89 ARG A N 1
ATOM 6105 C CA . ARG F 1 89 ? 5.78763 8.61926 -15.51603 1.000 50.22954 89 ARG A CA 1
ATOM 6106 C C . ARG F 1 89 ? 6.46875 9.52412 -16.53160 1.000 55.78457 89 ARG A C 1
ATOM 6107 O O . ARG F 1 89 ? 6.89683 9.06724 -17.60097 1.000 67.12334 89 ARG A O 1
ATOM 6128 N N . HIS F 1 90 ? 6.58611 10.81345 -16.21074 1.000 58.46950 90 HIS A N 1
ATOM 6129 C CA . HIS F 1 90 ? 7.17720 11.76004 -17.15165 1.000 60.35977 90 HIS A CA 1
ATOM 6130 C C . HIS F 1 90 ? 8.64475 11.43494 -17.41420 1.000 65.46047 90 HIS A C 1
ATOM 6131 O O . HIS F 1 90 ? 9.11093 11.48013 -18.56235 1.000 71.27819 90 HIS A O 1
ATOM 6145 N N . LEU F 1 91 ? 9.38279 11.07711 -16.36508 1.000 59.06705 91 LEU A N 1
ATOM 6146 C CA . LEU F 1 91 ? 10.78152 10.71147 -16.54467 1.000 61.48975 91 LEU A CA 1
ATOM 6147 C C . LEU F 1 91 ? 10.91585 9.41092 -17.32057 1.000 61.34199 91 LEU A C 1
ATOM 6148 O O . LEU F 1 91 ? 11.85706 9.25284 -18.10455 1.000 67.92001 91 LEU A O 1
ATOM 6164 N N . ASN F 1 92 ? 9.98781 8.47368 -17.13685 1.000 66.03083 92 ASN A N 1
ATOM 6165 C CA . ASN F 1 92 ? 10.04027 7.26832 -17.95445 1.000 67.42203 92 ASN A CA 1
ATOM 6166 C C . ASN F 1 92 ? 9.74763 7.57165 -19.41701 1.000 71.85909 92 ASN A C 1
ATOM 6167 O O . ASN F 1 92 ? 10.30115 6.91107 -20.30245 1.000 71.53720 92 ASN A O 1
ATOM 6178 N N . SER F 1 93 ? 8.90012 8.56757 -19.69581 1.000 69.98708 93 SER A N 1
ATOM 6179 C CA . SER F 1 93 ? 8.73659 9.00708 -21.08109 1.000 72.28511 93 SER A CA 1
ATOM 6180 C C . SER F 1 93 ? 10.04223 9.57383 -21.62281 1.000 76.03354 93 SER A C 1
ATOM 6181 O O . SER F 1 93 ? 10.45463 9.25881 -22.75130 1.000 83.13984 93 SER A O 1
ATOM 6189 N N . HIS F 1 94 ? 10.72404 10.38818 -20.81118 1.000 72.75448 94 HIS A N 1
ATOM 6190 C CA . HIS F 1 94 ? 12.02184 10.90935 -21.22787 1.000 68.30269 94 HIS A CA 1
ATOM 6191 C C . HIS F 1 94 ? 12.97646 9.77050 -21.55042 1.000 74.56167 94 HIS A C 1
ATOM 6192 O O . HIS F 1 94 ? 13.69214 9.81344 -22.55673 1.000 84.33843 94 HIS A O 1
ATOM 6206 N N . GLU F 1 95 ? 12.98951 8.73603 -20.70937 1.000 77.07378 95 GLU A N 1
ATOM 6207 C CA . GLU F 1 95 ? 13.94775 7.64851 -20.88022 1.000 78.62036 95 GLU A CA 1
ATOM 6208 C C . GLU F 1 95 ? 13.61940 6.82165 -22.11449 1.000 80.80273 95 GLU A C 1
ATOM 6209 O O . GLU F 1 95 ? 14.51299 6.46679 -22.88969 1.000 90.81489 95 GLU A O 1
ATOM 6221 N N . ARG F 1 96 ? 12.34402 6.47706 -22.29994 1.000 84.83497 96 ARG A N 1
ATOM 6222 C CA . ARG F 1 96 ? 11.95702 5.73958 -23.49655 1.000 87.48994 96 ARG A CA 1
ATOM 6223 C C . ARG F 1 96 ? 12.38659 6.49204 -24.74892 1.000 90.92136 96 ARG A C 1
ATOM 6224 O O . ARG F 1 96 ? 12.97008 5.90833 -25.67035 1.000 94.69980 96 ARG A O 1
ATOM 6245 N N . LYS F 1 97 ? 12.12856 7.80371 -24.78970 1.000 101.29025 97 LYS A N 1
ATOM 6246 C CA . LYS F 1 97 ? 12.47165 8.57417 -25.98108 1.000 93.10936 97 LYS A CA 1
ATOM 6247 C C . LYS F 1 97 ? 13.98341 8.65842 -26.17539 1.000 91.13505 97 LYS A C 1
ATOM 6248 O O . LYS F 1 97 ? 14.48608 8.47424 -27.29452 1.000 120.17251 97 LYS A O 1
ATOM 6254 N N . SER F 1 98 ? 14.72482 8.94782 -25.10237 1.000 96.03898 98 SER A N 1
ATOM 6255 C CA . SER F 1 98 ? 16.17734 9.03581 -25.20809 1.000 90.57410 98 SER A CA 1
ATOM 6256 C C . SER F 1 98 ? 16.76478 7.72170 -25.70066 1.000 98.18226 98 SER A C 1
ATOM 6257 O O . SER F 1 98 ? 17.60844 7.70602 -26.60242 1.000 106.17450 98 SER A O 1
ATOM 6265 N N . LYS F 1 99 ? 16.32548 6.60334 -25.12104 1.000 114.98210 99 LYS A N 1
ATOM 6266 C CA . LYS F 1 99 ? 16.82877 5.29952 -25.53855 1.000 117.13646 99 LYS A CA 1
ATOM 6267 C C . LYS F 1 99 ? 16.47358 5.00650 -26.99369 1.000 123.14198 99 LYS A C 1
ATOM 6268 O O . LYS F 1 99 ? 17.32084 4.54793 -27.76909 1.000 122.77057 99 LYS A O 1
ATOM 6274 N N . LEU F 1 100 ? 15.21544 5.24461 -27.38170 1.000 102.89409 100 LEU A N 1
ATOM 6275 C CA . LEU F 1 100 ? 14.79851 4.97157 -28.75452 1.000 103.47223 100 LEU A CA 1
ATOM 6276 C C . LEU F 1 100 ? 15.61101 5.76421 -29.77314 1.000 123.65205 100 LEU A C 1
ATOM 6277 O O . LEU F 1 100 ? 15.98673 5.22880 -30.82315 1.000 125.35994 100 LEU A O 1
ATOM 6283 N N . ALA F 1 101 ? 15.88882 7.04212 -29.49232 1.000 114.43691 101 ALA A N 1
ATOM 6284 C CA . ALA F 1 101 ? 16.71184 7.82678 -30.41048 1.000 114.70005 101 ALA A CA 1
ATOM 6285 C C . ALA F 1 101 ? 18.19229 7.47855 -30.32361 1.000 116.32960 101 ALA A C 1
ATOM 6286 O O . ALA F 1 101 ? 18.91809 7.68014 -31.30332 1.000 121.58708 101 ALA A O 1
ATOM 6293 N N . SER F 1 102 ? 18.65806 6.98019 -29.17425 1.000 119.98427 102 SER A N 1
ATOM 6294 C CA . SER F 1 102 ? 20.05040 6.55945 -29.05370 1.000 118.07267 102 SER A CA 1
ATOM 6295 C C . SER F 1 102 ? 20.31362 5.28352 -29.84634 1.000 121.68602 102 SER A C 1
ATOM 6296 O O . SER F 1 102 ? 21.35372 5.15845 -30.50507 1.000 113.43860 102 SER A O 1
ATOM 6302 N N . ARG F 1 103 ? 19.38757 4.32204 -29.78433 1.000 107.52368 103 ARG A N 1
ATOM 6303 C CA . ARG F 1 103 ? 19.48547 3.13877 -30.63277 1.000 108.48536 103 ARG A CA 1
ATOM 6304 C C . ARG F 1 103 ? 19.51778 3.52390 -32.10728 1.000 140.14238 103 ARG A C 1
ATOM 6305 O O . ARG F 1 103 ? 20.29399 2.95970 -32.88704 1.000 133.04929 103 ARG A O 1
ATOM 6311 N N . ILE F 1 104 ? 18.68184 4.47867 -32.50708 1.000 141.63676 104 ILE A N 1
ATOM 6312 C CA . ILE F 1 104 ? 18.62563 4.93564 -33.89351 1.000 122.38185 104 ILE A CA 1
ATOM 6313 C C . ILE F 1 104 ? 19.96784 5.51559 -34.34148 1.000 103.18668 104 ILE A C 1
ATOM 6314 O O . ILE F 1 104 ? 20.88906 4.78000 -34.69714 1.000 99.88652 104 ILE A O 1
#

Organism: Saccharomyces cerevisiae (strain ATCC 204508 / S288c) (NCBI:txid559292)

Foldseek 3Di:
DDFAPDDPDGDDDPDPLVNQLVVCVVVVHFPAFAPDPPPRDGHSDPVVNVQVVQVPDPAEDAADPPPRDHDRDPVVNVVVVVVVVVVVVD/DAAAPDPPPGDDDPDPLVNQLVVCVVVVDFPAFDPDVPPRDGHSDPVVNVQVVQVVDPAEDAADPPPRDHDRDPVVNVVVVVVVVVVVVVVVVD

Sequence (184 aa):
NYKCSFDGCEKVYNRPSLLQQHQNSHTNQKPYHCDEPGCGKKFIRPCHLRVHKWTHSQIKPKACTLCQKRFVTNQQLRRHLNSHERKSKLNYKCSFDGCEKVYNRPSLLQQHQNSHTNQKPYHCDEPGCGKKFIRPCHLRVHKWTHSQIKPKACTLCQKRFVTNQQLRRRHLNSHERKSKLASRI

Secondary structure (DSSP, 8-state):
-EE--STTT--EESSHHHHHHHHHHHTT---EE--STTT--EESSHHHHHHHGGGTSSS-SEE-TTT--EESSHHHHHHHHHHHHHHHHHHHH-/-EE--STT---EESSHHHHHHHHHHHTT---EE--STTT--EESSHHHHHHHGGGTSSS-SEE-TTT--EESSHHHHHHHHHHHHHHHH-

Nearest PDB structures (foldseek):
  4m9e-assembly1_A  TM=7.740E-01  e=6.205E-08  Mus musculus
  6b0r-assembly1_D  TM=7.664E-01  e=5.365E-08  Homo sapiens
  5ke8-assembly1_A  TM=8.272E-01  e=2.295E-07  Mus musculus
  5kea-assembly1_A  TM=8.372E-01  e=2.468E-07  Mus musculus
  6blw-assembly1_A  TM=7.751E-01  e=8.923E-08  Homo sapiens

GO terms:
  GO:0000978 RNA polymerase II cis-regulatory region sequence-specific DNA binding (F, IDA)
  GO:0001228 DNA-binding transcription activator activity, RNA polymerase II-specific (F, IDA)
  GO:0005634 nucleus (C, IC)
  GO:0000978 RNA polymerase II cis-regulatory region sequence-specific DNA binding (F, IMP)
  GO:0001228 DNA-binding transcription activator activity, RNA polymerase II-specific (F, IMP)
  GO:0045944 positive regulation of transcription by RNA polymerase II (P, IMP)
  GO:0043565 sequence-specific DNA binding (F, HDA)
  GO:0018890 cyanamide metabolic process (P, IMP)

InterPro domains:
  IPR013087 Zinc finger C2H2-type [PF00096] (12-36)
  IPR013087 Zinc finger C2H2-type [PS00028] (14-36)
  IPR013087 Zinc finger C2H2-type [PS00028] (44-66)
  IPR013087 Zinc finger C2H2-type [PS00028] (74-94)
  IPR013087 Zinc finger C2H2-type [PS50157] (12-41)
  IPR013087 Zinc finger C2H2-type [PS50157] (42-71)
  IPR013087 Zinc finger C2H2-type [PS50157] (72-99)
  IPR013087 Zinc finger C2H2-type [SM00355] (12-36)
  IPR013087 Zinc finger C2H2-type [SM00355] (42-66)
  IPR0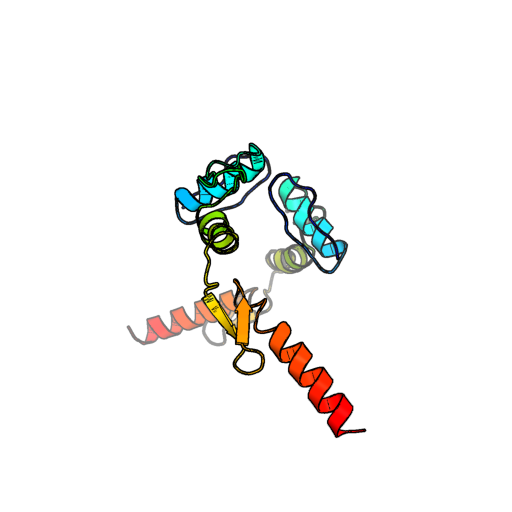13087 Zinc finger C2H2-type [SM00355] (72-94)
  IPR013087 Zinc finger C2H2-type [SM00355] (155-179)
  IPR013087 Zinc finger C2H2-type [SM00355] (246-273)
  IPR036236 Zinc finger C2H2 superfamily [SSF57667] (27-69)
  IPR036236 Zinc finger C2H2 superfamily [SSF57667] (58-95)

B-factor: mean 94.31, std 38.75, range [37.18, 243.75]

Solvent-accessible surface area: 13419 Å² total; per-residue (Å²): 145,96,65,13,102,44,74,7,14,146,90,84,47,85,134,72,53,63,25,111,21,15,57,28,46,24,83,112,99,86,71,70,102,10,115,60,121,88,32,56,116,106,40,38,65,60,68,85,27,152,48,21,70,91,74,68,39,162,122,63,51,75,51,6,134,122,61,84,40,93,34,20,49,99,86,72,32,139,143,38,67,78,69,49,62,68,65,95,93,118,158,92,66,10,108,82,129,25,12,90,50,87,48,82,132,70,53,62,26,109,19,3,56,22,25,22,83,125,101,114,62,74,103,8,112,62,126,90,31,55,117,112,40,43,64,63,55,83,25,153,52,27,74,94,72,73,44,177,113,60,41,74,42,5,132,119,67,76,117,94,22,18,51,101,82,70,27,139,141,36,68,76,57,51,118,176,57,75,59,62,75,84,93,117